Protein AF-A0A2V1A9R5-F1 (afdb_monomer_lite)

Structure (mmCIF, N/CA/C/O backbone):
data_AF-A0A2V1A9R5-F1
#
_entry.id   AF-A0A2V1A9R5-F1
#
loop_
_atom_site.group_PDB
_atom_site.id
_atom_site.type_symbol
_atom_site.label_atom_id
_atom_site.label_alt_id
_atom_site.label_comp_id
_atom_site.label_asym_id
_atom_site.label_entity_id
_atom_site.label_seq_id
_atom_site.pdbx_PDB_ins_code
_atom_site.Cartn_x
_atom_site.Cartn_y
_atom_site.Cartn_z
_atom_site.occupancy
_atom_site.B_iso_or_equiv
_atom_site.auth_seq_id
_atom_site.auth_comp_id
_atom_site.auth_asym_id
_atom_site.auth_atom_id
_atom_site.pdbx_PDB_model_num
ATOM 1 N N . MET A 1 1 ? 83.810 -13.217 -79.913 1.00 35.75 1 MET A N 1
ATOM 2 C CA . MET A 1 1 ? 84.433 -12.268 -78.971 1.00 35.75 1 MET A CA 1
ATOM 3 C C . MET A 1 1 ? 83.315 -11.514 -78.278 1.00 35.75 1 MET A C 1
ATOM 5 O O . MET A 1 1 ? 82.398 -11.106 -78.974 1.00 35.75 1 MET A O 1
ATOM 9 N N . GLU A 1 2 ? 83.426 -11.440 -76.948 1.00 39.41 2 GLU A N 1
ATOM 10 C CA . GLU A 1 2 ? 82.653 -10.649 -75.965 1.00 39.41 2 GLU A CA 1
ATOM 11 C C . GLU A 1 2 ? 81.152 -10.982 -75.829 1.00 39.41 2 GLU A C 1
ATOM 13 O O . GLU A 1 2 ? 80.354 -10.704 -76.713 1.00 39.41 2 GLU A O 1
ATOM 18 N N . PHE A 1 3 ? 80.732 -11.805 -74.856 1.00 38.03 3 PHE A N 1
ATOM 19 C CA . PHE A 1 3 ? 80.581 -11.574 -73.398 1.00 38.03 3 PHE A CA 1
ATOM 20 C C . PHE A 1 3 ? 79.710 -10.365 -73.030 1.00 38.03 3 PHE A C 1
ATOM 22 O O . PHE A 1 3 ? 80.064 -9.222 -73.284 1.00 38.03 3 PHE A O 1
ATOM 29 N N . GLY A 1 4 ? 78.591 -10.646 -72.355 1.00 39.00 4 GLY A N 1
ATOM 30 C CA . GLY A 1 4 ? 77.665 -9.636 -71.849 1.00 39.00 4 GLY A CA 1
ATOM 31 C C . GLY A 1 4 ? 76.482 -10.233 -71.091 1.00 39.00 4 GLY A C 1
ATOM 32 O O . GLY A 1 4 ? 75.332 -9.950 -71.404 1.00 39.00 4 GLY A O 1
ATOM 33 N N . GLU A 1 5 ? 76.774 -11.096 -70.123 1.00 41.94 5 GLU A N 1
ATOM 34 C CA . GLU A 1 5 ? 75.846 -11.616 -69.121 1.00 41.94 5 GLU A CA 1
ATOM 35 C C . GLU A 1 5 ? 75.400 -10.489 -68.171 1.00 41.94 5 GLU A C 1
ATOM 37 O O . GLU A 1 5 ? 76.240 -9.834 -67.556 1.00 41.94 5 GLU A O 1
ATOM 42 N N . LYS A 1 6 ? 74.087 -10.277 -68.011 1.00 48.09 6 LYS A N 1
ATOM 43 C CA . LYS A 1 6 ? 73.521 -9.682 -66.790 1.00 48.09 6 LYS A CA 1
ATOM 44 C C . LYS A 1 6 ? 72.212 -10.368 -66.422 1.00 48.09 6 LYS A C 1
ATOM 46 O O . LYS A 1 6 ? 71.174 -10.160 -67.045 1.00 48.09 6 LYS A O 1
ATOM 51 N N . GLN A 1 7 ? 72.303 -11.171 -65.368 1.00 42.84 7 GLN A N 1
ATOM 52 C CA . GLN A 1 7 ? 71.181 -11.619 -64.559 1.00 42.84 7 GLN A CA 1
ATOM 53 C C . GLN A 1 7 ? 70.512 -10.423 -63.870 1.00 42.84 7 GLN A C 1
ATOM 55 O O . GLN A 1 7 ? 71.178 -9.531 -63.345 1.00 42.84 7 GLN A O 1
ATOM 60 N N . GLY A 1 8 ? 69.184 -10.453 -63.837 1.00 41.88 8 GLY A N 1
ATOM 61 C CA . GLY A 1 8 ? 68.342 -9.567 -63.044 1.00 41.88 8 GLY A CA 1
ATOM 62 C C . GLY A 1 8 ? 67.097 -10.329 -62.612 1.00 41.88 8 GLY A C 1
ATOM 63 O O . GLY A 1 8 ? 66.064 -10.285 -63.270 1.00 41.88 8 GLY A O 1
ATOM 64 N N . THR A 1 9 ? 67.237 -11.079 -61.524 1.00 46.59 9 THR A N 1
ATOM 65 C CA . THR A 1 9 ? 66.159 -11.661 -60.718 1.00 46.59 9 THR A CA 1
ATOM 66 C C . THR A 1 9 ? 65.127 -10.608 -60.316 1.00 46.59 9 THR A C 1
ATOM 68 O O . THR A 1 9 ? 65.524 -9.586 -59.771 1.00 46.59 9 THR A O 1
ATOM 71 N N . ASN A 1 10 ? 63.833 -10.892 -60.502 1.00 47.16 10 ASN A N 1
ATOM 72 C CA . ASN A 1 10 ? 62.718 -10.389 -59.683 1.00 47.16 10 ASN A CA 1
ATOM 73 C C . ASN A 1 10 ? 61.527 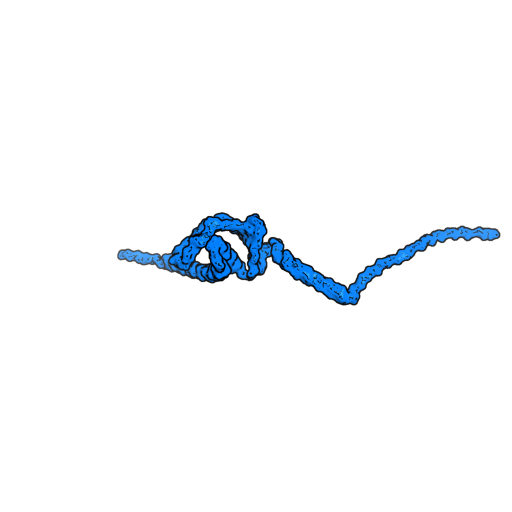-11.348 -59.880 1.00 47.16 10 ASN A C 1
ATOM 75 O O . ASN A 1 10 ? 60.991 -11.484 -60.972 1.00 47.16 10 ASN A O 1
ATOM 79 N N . ALA A 1 11 ? 61.286 -12.232 -58.915 1.00 46.03 11 ALA A N 1
ATOM 80 C CA . ALA A 1 11 ? 60.345 -12.024 -57.811 1.00 46.03 11 ALA A CA 1
ATOM 81 C C . ALA A 1 11 ? 58.913 -12.480 -58.165 1.00 46.03 11 ALA A C 1
ATOM 83 O O . ALA A 1 11 ? 58.056 -11.719 -58.598 1.00 46.03 11 ALA A O 1
ATOM 84 N N . THR A 1 12 ? 58.709 -13.777 -57.939 1.00 43.81 12 THR A N 1
ATOM 85 C CA . THR A 1 12 ? 57.594 -14.361 -57.181 1.00 43.81 12 THR A CA 1
ATOM 86 C C . THR A 1 12 ? 56.165 -13.947 -57.546 1.00 43.81 12 THR A C 1
ATOM 88 O O . THR A 1 12 ? 55.576 -13.003 -57.022 1.00 43.81 12 THR A O 1
ATOM 91 N N . THR A 1 13 ? 55.557 -14.820 -58.340 1.00 47.06 13 THR A N 1
ATOM 92 C CA . THR A 1 13 ? 54.138 -15.176 -58.377 1.00 47.06 13 THR A CA 1
ATOM 93 C C . THR A 1 13 ? 53.496 -15.203 -56.980 1.00 47.06 13 THR A C 1
ATOM 95 O O . THR A 1 13 ? 53.705 -16.150 -56.230 1.00 47.06 13 THR A O 1
ATOM 98 N N . SER A 1 14 ? 52.678 -14.206 -56.624 1.00 43.50 14 SER A N 1
ATOM 99 C CA . SER A 1 14 ? 51.578 -14.365 -55.652 1.00 43.50 14 SER A CA 1
ATOM 100 C C . SER A 1 14 ? 50.666 -13.130 -55.627 1.00 43.50 14 SER A C 1
ATOM 102 O O . SER A 1 14 ? 50.714 -12.305 -54.716 1.00 43.50 14 SER A O 1
ATOM 104 N N . LYS A 1 15 ? 49.789 -12.975 -56.628 1.00 42.56 15 LYS A N 1
ATOM 105 C CA . LYS A 1 15 ? 48.612 -12.110 -56.455 1.00 42.56 15 LYS A CA 1
ATOM 106 C C . LYS A 1 15 ? 47.557 -12.907 -55.694 1.00 42.56 15 LYS A C 1
ATOM 108 O O . LYS A 1 15 ? 46.772 -13.648 -56.277 1.00 42.56 15 LYS A O 1
ATOM 113 N N . LYS A 1 16 ? 47.584 -12.742 -54.370 1.00 42.97 16 LYS A N 1
ATOM 114 C CA . LYS A 1 16 ? 46.490 -13.067 -53.454 1.00 42.97 16 LYS A CA 1
ATOM 115 C C . LYS A 1 16 ? 45.193 -12.484 -54.022 1.00 42.97 16 LYS A C 1
ATOM 117 O O . LYS A 1 16 ? 45.026 -11.267 -54.054 1.00 42.97 16 LYS A O 1
ATOM 122 N N . GLN A 1 17 ? 44.280 -13.344 -54.465 1.00 43.56 17 GLN A N 1
ATOM 123 C CA . GLN A 1 17 ? 42.871 -12.987 -54.577 1.00 43.56 17 GLN A CA 1
ATOM 124 C C . GLN A 1 17 ? 42.381 -12.711 -53.154 1.00 43.56 17 GLN A C 1
ATOM 126 O O . GLN A 1 17 ? 42.095 -13.623 -52.382 1.00 43.56 17 GLN A O 1
ATOM 131 N N . ALA A 1 18 ? 42.378 -11.432 -52.783 1.00 44.62 18 ALA A N 1
ATOM 132 C CA . ALA A 1 18 ? 41.702 -10.962 -51.593 1.00 44.62 18 ALA A CA 1
ATOM 133 C C . ALA A 1 18 ? 40.212 -11.262 -51.777 1.00 44.62 18 ALA A C 1
ATOM 135 O O . ALA A 1 18 ? 39.539 -10.675 -52.625 1.00 44.62 18 ALA A O 1
ATOM 136 N N . LEU A 1 19 ? 39.730 -12.230 -51.004 1.00 45.19 19 LEU A N 1
ATOM 137 C CA . LEU A 1 19 ? 38.335 -12.611 -50.883 1.00 45.19 19 LEU A CA 1
ATOM 138 C C . LEU A 1 19 ? 37.579 -11.462 -50.193 1.00 45.19 19 LEU A C 1
ATOM 140 O O . LEU A 1 19 ? 37.263 -11.519 -49.009 1.00 45.19 19 LEU A O 1
ATOM 144 N N . GLY A 1 20 ? 37.328 -10.381 -50.928 1.00 45.56 20 GLY A N 1
ATOM 145 C CA . GLY A 1 20 ? 36.386 -9.347 -50.531 1.00 45.56 20 GLY A CA 1
ATOM 146 C C . GLY A 1 20 ? 34.977 -9.910 -50.649 1.00 45.56 20 GLY A C 1
ATOM 147 O O . GLY A 1 20 ? 34.312 -9.702 -51.658 1.00 45.56 20 GLY A O 1
ATOM 148 N N . LYS A 1 21 ? 34.521 -10.658 -49.638 1.00 46.72 21 LYS A N 1
ATOM 149 C CA . LYS A 1 21 ? 33.091 -10.924 -49.463 1.00 46.72 21 LYS A CA 1
ATOM 150 C C . LYS A 1 21 ? 32.442 -9.598 -49.082 1.00 46.72 21 LYS A C 1
ATOM 152 O O . LYS A 1 21 ? 32.377 -9.246 -47.909 1.00 46.72 21 LYS A O 1
ATOM 157 N N . SER A 1 22 ? 32.002 -8.840 -50.081 1.00 49.44 22 SER A N 1
ATOM 158 C CA . SER A 1 22 ? 31.009 -7.802 -49.860 1.00 49.44 22 SER A CA 1
ATOM 159 C C . SER A 1 22 ? 29.764 -8.499 -49.314 1.00 49.44 22 SER A C 1
ATOM 161 O O . SER A 1 22 ? 29.142 -9.322 -49.985 1.00 49.44 22 SER A O 1
ATOM 163 N N . CYS A 1 23 ? 29.417 -8.229 -48.056 1.00 51.59 23 CYS A N 1
ATOM 164 C CA . CYS A 1 23 ? 28.088 -8.556 -47.562 1.00 51.59 23 CYS A CA 1
ATOM 165 C C . CYS A 1 23 ? 27.113 -7.733 -48.408 1.00 51.59 23 CYS A C 1
ATOM 167 O O . CYS A 1 23 ? 26.983 -6.528 -48.216 1.00 51.59 23 CYS A O 1
ATOM 169 N N . SER A 1 24 ? 26.508 -8.355 -49.417 1.00 53.34 24 SER A N 1
ATOM 170 C CA . SER A 1 24 ? 25.479 -7.716 -50.226 1.00 53.34 24 SER A CA 1
ATOM 171 C C . SER A 1 24 ? 24.207 -7.638 -49.390 1.00 53.34 24 SER A C 1
ATOM 173 O O . SER A 1 24 ? 23.435 -8.590 -49.320 1.00 53.34 24 SER A O 1
ATOM 175 N N . TRP A 1 25 ? 23.987 -6.495 -48.744 1.00 53.06 25 TRP A N 1
ATOM 176 C CA . TRP A 1 25 ? 22.757 -6.160 -48.015 1.00 53.06 25 TRP A CA 1
ATOM 177 C C . TRP A 1 25 ? 21.580 -5.827 -48.958 1.00 53.06 25 TRP A C 1
ATOM 179 O O . TRP A 1 25 ? 20.610 -5.198 -48.548 1.00 53.06 25 TRP A O 1
ATOM 189 N N . SER A 1 26 ? 21.656 -6.217 -50.236 1.00 57.44 26 SER A N 1
ATOM 190 C CA . SER A 1 26 ? 20.686 -5.836 -51.271 1.00 57.44 26 SER A CA 1
ATOM 191 C C . SER A 1 26 ? 19.369 -6.610 -51.211 1.00 57.44 26 SER A C 1
ATOM 193 O O . SER A 1 26 ? 18.426 -6.251 -51.912 1.00 57.44 26 SER A O 1
ATOM 195 N N . ASP A 1 27 ? 19.283 -7.682 -50.419 1.00 65.56 27 ASP A N 1
ATOM 196 C CA . ASP A 1 27 ? 18.037 -8.427 -50.272 1.00 65.56 27 ASP A CA 1
ATOM 197 C C . ASP A 1 27 ? 17.233 -7.808 -49.124 1.00 65.56 27 ASP A C 1
ATOM 199 O O . ASP A 1 27 ? 17.486 -8.059 -47.943 1.00 65.56 27 ASP A O 1
ATOM 203 N N . GLY A 1 28 ? 16.253 -6.966 -49.468 1.00 66.25 28 GLY A N 1
ATOM 204 C CA . GLY A 1 28 ? 15.383 -6.280 -48.503 1.00 66.25 28 GLY A CA 1
ATOM 205 C C . GLY A 1 28 ? 14.654 -7.228 -47.540 1.00 66.25 28 GLY A C 1
ATOM 206 O O . GLY A 1 28 ? 14.134 -6.787 -46.518 1.00 66.25 28 GLY A O 1
ATOM 207 N N . ARG A 1 29 ? 14.652 -8.537 -47.824 1.00 74.62 29 ARG A N 1
ATOM 208 C CA . ARG A 1 29 ? 14.215 -9.589 -46.902 1.00 74.62 29 ARG A CA 1
ATOM 209 C C . ARG A 1 29 ? 15.113 -9.701 -45.669 1.00 74.62 29 ARG A C 1
ATOM 211 O O . ARG A 1 29 ? 14.583 -9.756 -44.569 1.00 74.62 29 ARG A O 1
ATOM 218 N N . ILE A 1 30 ? 16.437 -9.639 -45.825 1.00 76.94 30 ILE A N 1
ATOM 219 C CA . ILE A 1 30 ? 17.402 -9.728 -44.713 1.00 76.94 30 ILE A CA 1
ATOM 220 C C . ILE A 1 30 ? 17.243 -8.527 -43.777 1.00 76.94 30 ILE A C 1
ATOM 222 O O . ILE A 1 30 ? 17.191 -8.684 -42.559 1.00 76.94 30 ILE A O 1
ATOM 226 N N . VAL A 1 31 ? 17.087 -7.333 -44.353 1.00 78.19 31 VAL A N 1
ATOM 227 C CA . VAL A 1 31 ? 16.869 -6.096 -43.594 1.00 78.19 31 VAL A CA 1
ATOM 228 C C . VAL A 1 31 ? 15.562 -6.174 -42.800 1.00 78.19 31 VAL A C 1
ATOM 230 O O . VAL A 1 31 ? 15.561 -5.936 -41.596 1.00 78.19 31 VAL A O 1
ATOM 233 N N . LYS A 1 32 ? 14.456 -6.589 -43.431 1.00 81.50 32 LYS A N 1
ATOM 234 C CA . LYS A 1 32 ? 13.160 -6.758 -42.749 1.00 81.50 32 LYS A CA 1
ATOM 235 C C . LYS A 1 32 ? 13.210 -7.816 -41.645 1.00 81.50 32 LYS A C 1
ATOM 237 O O . LYS A 1 32 ? 12.657 -7.585 -40.574 1.00 81.50 32 LYS A O 1
ATOM 242 N N . SER A 1 33 ? 13.887 -8.941 -41.878 1.00 82.19 33 SER A N 1
ATOM 243 C CA . SER A 1 33 ? 14.067 -9.988 -40.868 1.00 82.19 33 SER A CA 1
ATOM 244 C C . SER A 1 33 ? 14.860 -9.492 -39.661 1.00 82.19 33 SER A C 1
ATOM 246 O O . SER A 1 33 ? 14.495 -9.817 -38.538 1.00 82.19 33 SER A O 1
ATOM 248 N N . LEU A 1 34 ? 15.887 -8.662 -39.864 1.00 83.88 34 LEU A N 1
ATOM 249 C CA . LEU A 1 34 ? 16.628 -8.029 -38.771 1.00 83.88 34 LEU A CA 1
ATOM 250 C C . LEU A 1 34 ? 15.760 -7.058 -37.967 1.00 83.88 34 LEU A C 1
ATOM 252 O O . LEU A 1 34 ? 15.769 -7.123 -36.743 1.00 83.88 34 LEU A O 1
ATOM 256 N N . PHE A 1 35 ? 14.968 -6.207 -38.626 1.00 82.94 35 PHE A N 1
ATOM 257 C CA . PHE A 1 35 ? 14.043 -5.309 -37.924 1.00 82.94 35 PHE A CA 1
ATOM 258 C C . PHE A 1 35 ? 12.986 -6.074 -37.124 1.00 82.94 35 PHE A C 1
ATOM 260 O O . PHE A 1 35 ? 12.711 -5.712 -35.982 1.00 82.94 35 PHE A O 1
ATOM 267 N N . LEU A 1 36 ? 12.434 -7.152 -37.688 1.00 86.62 36 LEU A N 1
ATOM 268 C CA . LEU A 1 36 ? 11.493 -8.017 -36.981 1.00 86.62 36 LEU A CA 1
ATOM 269 C C . LEU A 1 36 ? 12.161 -8.690 -35.775 1.00 86.62 36 LEU A C 1
ATOM 271 O O . LEU A 1 36 ? 11.575 -8.720 -34.700 1.00 86.62 36 LEU A O 1
ATOM 275 N N . LEU A 1 37 ? 13.388 -9.195 -35.932 1.00 86.38 37 LEU A N 1
ATOM 276 C CA . LEU A 1 37 ? 14.129 -9.841 -34.850 1.00 86.38 37 LEU A CA 1
ATOM 277 C C . LEU A 1 37 ? 14.439 -8.853 -33.723 1.00 86.38 37 LEU A C 1
ATOM 279 O O . LEU A 1 37 ? 14.226 -9.180 -32.565 1.00 86.38 37 LEU A O 1
ATOM 283 N N . ILE A 1 38 ? 14.880 -7.635 -34.050 1.00 85.50 38 ILE A N 1
ATOM 284 C CA . ILE A 1 38 ? 15.127 -6.577 -33.061 1.00 85.50 38 ILE A CA 1
ATOM 285 C C . ILE A 1 38 ? 13.825 -6.217 -32.344 1.00 85.50 38 ILE A C 1
ATOM 287 O O . ILE A 1 38 ? 13.809 -6.167 -31.120 1.00 85.50 38 ILE A O 1
ATOM 291 N N . TYR A 1 39 ? 12.724 -6.035 -33.076 1.00 84.81 39 TYR A N 1
ATOM 292 C CA . TYR A 1 39 ? 11.416 -5.743 -32.489 1.00 84.81 39 TYR A CA 1
ATOM 293 C C . TYR A 1 39 ? 10.928 -6.867 -31.562 1.00 84.81 39 TYR A C 1
ATOM 295 O O . TYR A 1 39 ? 10.456 -6.605 -30.455 1.00 84.81 39 TYR A O 1
ATOM 303 N N . LEU A 1 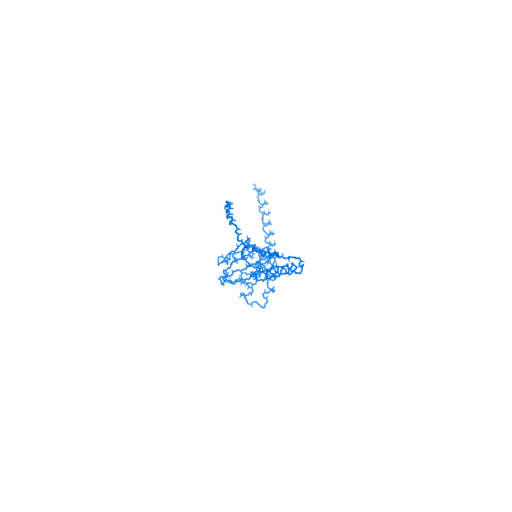40 ? 11.089 -8.127 -31.973 1.00 86.56 40 LEU A N 1
ATOM 304 C CA . LEU A 1 40 ? 10.758 -9.292 -31.153 1.00 86.56 40 LEU A CA 1
ATOM 305 C C . LEU A 1 40 ? 11.671 -9.399 -29.930 1.00 86.56 40 LEU A C 1
ATOM 307 O O . LEU A 1 40 ? 11.182 -9.621 -28.832 1.00 86.56 40 LEU A O 1
ATOM 311 N N . CYS A 1 41 ? 12.976 -9.177 -30.075 1.00 81.44 41 CYS A N 1
ATOM 312 C CA . CYS A 1 41 ? 13.900 -9.148 -28.946 1.00 81.44 41 CYS A CA 1
ATOM 313 C C . CYS A 1 41 ? 13.548 -8.022 -27.971 1.00 81.44 41 CYS A C 1
ATOM 315 O O . CYS A 1 41 ? 13.486 -8.277 -26.779 1.00 81.44 41 CYS A O 1
ATOM 317 N N . SER A 1 42 ? 13.243 -6.811 -28.442 1.00 72.31 42 SER A N 1
ATOM 318 C CA . SER A 1 42 ? 12.836 -5.703 -27.573 1.00 72.31 42 SER A CA 1
ATOM 319 C C . SER A 1 42 ? 11.509 -5.980 -26.864 1.00 72.31 42 SER A C 1
ATOM 321 O O . SER A 1 42 ? 11.392 -5.724 -25.669 1.00 72.31 42 SER A O 1
ATOM 323 N N . THR A 1 43 ? 10.508 -6.524 -27.558 1.00 73.06 43 THR A N 1
ATOM 324 C CA . THR A 1 43 ? 9.220 -6.877 -26.935 1.00 73.06 43 THR A CA 1
ATOM 325 C C . THR A 1 43 ? 9.371 -8.019 -25.932 1.00 73.06 43 THR A C 1
ATOM 327 O O . THR A 1 43 ? 8.843 -7.917 -24.830 1.00 73.06 43 THR A O 1
ATOM 330 N N . LEU A 1 44 ? 10.162 -9.048 -26.247 1.00 75.75 44 LEU A N 1
ATOM 331 C CA . LEU A 1 44 ? 10.473 -10.144 -25.327 1.00 75.75 44 LEU A CA 1
ATOM 332 C C . LEU A 1 44 ? 11.325 -9.684 -24.141 1.00 75.75 44 LEU A C 1
ATOM 334 O O . LEU A 1 44 ? 11.076 -10.127 -23.030 1.00 75.75 44 LEU A O 1
ATOM 338 N N . SER A 1 45 ? 12.277 -8.768 -24.324 1.00 64.62 45 SER A N 1
ATOM 339 C CA . SER A 1 45 ? 13.041 -8.186 -23.214 1.00 64.62 45 SER A CA 1
ATOM 340 C C . SER A 1 45 ? 12.143 -7.406 -22.256 1.00 64.62 45 SER A C 1
ATOM 342 O O . SER A 1 45 ? 12.293 -7.559 -21.051 1.00 64.62 45 SER A O 1
ATOM 344 N N . ASN A 1 46 ? 11.166 -6.648 -22.768 1.00 59.31 46 ASN A N 1
ATOM 345 C CA . ASN A 1 46 ? 10.152 -5.997 -21.929 1.00 59.31 46 ASN A CA 1
ATOM 346 C C . ASN A 1 46 ? 9.216 -7.010 -21.241 1.00 59.31 46 ASN A C 1
ATOM 348 O O . ASN A 1 46 ? 8.695 -6.726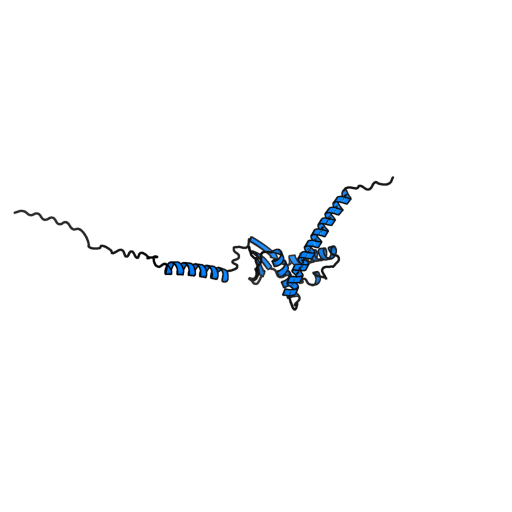 -20.168 1.00 59.31 46 ASN A O 1
ATOM 352 N N . LEU A 1 47 ? 9.007 -8.188 -21.841 1.00 59.62 47 LEU A N 1
ATOM 353 C CA . LEU A 1 47 ? 8.176 -9.254 -21.276 1.00 59.62 47 LEU A CA 1
ATOM 354 C C . LEU A 1 47 ? 8.902 -10.068 -20.192 1.00 59.62 47 LEU A C 1
ATOM 356 O O . LEU A 1 47 ? 8.281 -10.501 -19.228 1.00 59.62 47 LEU A O 1
ATOM 360 N N . VAL A 1 48 ? 10.205 -10.300 -20.370 1.00 56.84 48 VAL A N 1
ATOM 361 C CA . VAL A 1 48 ? 11.044 -11.124 -19.483 1.00 56.84 48 VAL A CA 1
ATOM 362 C C . VAL A 1 48 ? 11.638 -10.294 -18.343 1.00 56.84 48 VAL A C 1
ATOM 364 O O . VAL A 1 48 ? 11.813 -10.807 -17.243 1.00 56.84 48 VAL A O 1
ATOM 367 N N . PHE A 1 49 ? 11.911 -9.010 -18.577 1.00 54.69 49 PHE A N 1
ATOM 368 C CA . PHE A 1 49 ? 12.479 -8.096 -17.587 1.00 54.69 49 PHE A CA 1
ATOM 369 C C . PHE A 1 49 ? 11.636 -6.819 -17.460 1.00 54.69 49 PHE A C 1
ATOM 371 O O . PHE A 1 49 ? 12.151 -5.729 -17.711 1.00 54.69 49 PHE A O 1
ATOM 378 N N . PRO A 1 50 ? 10.349 -6.899 -17.073 1.00 52.97 50 PRO A N 1
ATOM 379 C CA . PRO A 1 50 ? 9.536 -5.693 -16.925 1.00 52.97 50 PRO A CA 1
ATOM 380 C C . PRO A 1 50 ? 10.105 -4.742 -15.856 1.00 52.97 50 PRO A C 1
ATOM 382 O O . PRO A 1 50 ? 9.872 -3.535 -15.920 1.00 52.97 50 PRO A O 1
ATOM 385 N N . HIS A 1 51 ? 10.880 -5.259 -14.894 1.00 51.84 51 HIS A N 1
ATOM 386 C CA . HIS A 1 51 ? 11.268 -4.550 -13.675 1.00 51.84 51 HIS A CA 1
ATOM 387 C C . HIS A 1 51 ? 12.722 -4.835 -13.284 1.00 51.84 51 HIS A C 1
ATOM 389 O O . HIS A 1 51 ? 13.006 -5.453 -12.264 1.00 51.84 51 HIS A O 1
ATOM 395 N N . THR A 1 52 ? 13.691 -4.392 -14.085 1.00 48.56 52 THR A N 1
ATOM 396 C CA . THR A 1 52 ? 15.028 -4.193 -13.514 1.00 48.56 52 THR A CA 1
ATOM 397 C C . THR A 1 52 ? 14.950 -3.011 -12.544 1.00 48.56 52 THR A C 1
ATOM 399 O O . THR A 1 52 ? 14.596 -1.914 -12.976 1.00 48.56 52 THR A O 1
ATOM 402 N N . HIS A 1 53 ? 15.324 -3.205 -11.272 1.00 49.41 53 HIS A N 1
ATOM 403 C CA . HIS A 1 53 ? 15.418 -2.179 -10.206 1.00 49.41 53 HIS A CA 1
ATOM 404 C C . HIS A 1 53 ? 16.233 -0.918 -10.571 1.00 49.41 53 HIS A C 1
ATOM 406 O O . HIS A 1 53 ? 16.300 0.029 -9.803 1.00 49.41 53 HIS A O 1
ATOM 412 N N . LEU A 1 54 ? 16.842 -0.875 -11.754 1.00 49.12 54 LEU A N 1
ATOM 413 C CA . LEU A 1 54 ? 17.676 0.216 -12.252 1.00 49.12 54 LEU A CA 1
ATOM 414 C C . LEU A 1 54 ? 16.904 1.502 -12.611 1.00 49.12 54 LEU A C 1
ATOM 416 O O . LEU A 1 54 ? 17.547 2.511 -12.879 1.00 49.12 54 LEU A O 1
ATOM 420 N N . ASN A 1 55 ? 15.565 1.482 -12.612 1.00 53.94 55 ASN A N 1
ATOM 421 C CA . ASN A 1 55 ? 14.721 2.626 -12.991 1.00 53.94 55 ASN A CA 1
ATOM 422 C C . ASN A 1 55 ? 13.744 3.085 -11.888 1.00 53.94 55 ASN A C 1
ATOM 424 O O . ASN A 1 55 ? 12.796 3.813 -12.199 1.00 53.94 55 ASN A O 1
ATOM 428 N N . SER A 1 56 ? 13.915 2.664 -10.628 1.00 56.72 56 SER A N 1
ATOM 429 C CA . SER A 1 56 ? 13.140 3.270 -9.539 1.00 56.72 56 SER A CA 1
ATOM 430 C C . SER A 1 56 ? 13.636 4.699 -9.309 1.00 56.72 56 SER A C 1
ATOM 432 O O . SER A 1 56 ? 14.836 4.969 -9.324 1.00 56.72 56 SER A O 1
ATOM 434 N N . TYR A 1 57 ? 12.713 5.648 -9.163 1.00 65.56 57 TYR A N 1
ATOM 435 C CA . TYR A 1 57 ? 13.069 7.049 -8.891 1.00 65.56 57 TYR A CA 1
ATOM 436 C C . TYR A 1 57 ? 12.799 7.445 -7.437 1.00 65.56 57 TYR A C 1
ATOM 438 O O . TYR A 1 57 ? 13.335 8.446 -6.963 1.00 65.56 57 TYR A O 1
ATOM 446 N N . VAL A 1 58 ? 11.994 6.655 -6.722 1.00 73.69 58 VAL A N 1
ATOM 447 C CA . VAL A 1 58 ? 11.758 6.765 -5.281 1.00 73.69 58 VAL A CA 1
ATOM 448 C C . VAL A 1 58 ? 11.711 5.359 -4.700 1.00 73.69 58 VAL A C 1
ATOM 450 O O . VAL A 1 58 ? 10.971 4.510 -5.198 1.00 73.69 58 VAL A O 1
ATOM 453 N N . THR A 1 59 ? 12.474 5.159 -3.630 1.00 76.12 59 THR A N 1
ATOM 454 C CA . THR A 1 59 ? 12.450 3.953 -2.806 1.00 76.12 59 THR A CA 1
ATOM 455 C C . THR A 1 59 ? 12.053 4.359 -1.391 1.00 76.12 59 THR A C 1
ATOM 457 O O . THR A 1 59 ? 12.603 5.318 -0.845 1.00 76.12 59 THR A O 1
ATOM 460 N N . GLY A 1 60 ? 11.067 3.672 -0.818 1.00 76.75 60 GLY A N 1
ATOM 461 C CA . GLY A 1 60 ? 10.596 3.890 0.548 1.00 76.75 60 GLY A CA 1
ATOM 462 C C . GLY A 1 60 ? 10.594 2.588 1.336 1.00 76.75 60 GLY A C 1
ATOM 463 O O . GLY A 1 60 ? 10.089 1.580 0.855 1.00 76.75 60 GLY A O 1
ATOM 464 N N . GLU A 1 61 ? 11.150 2.608 2.540 1.00 79.25 61 GLU A N 1
ATOM 465 C CA . GLU A 1 61 ? 11.206 1.448 3.431 1.00 79.25 61 GLU A CA 1
ATOM 466 C C . GLU A 1 61 ? 10.033 1.480 4.416 1.00 79.25 61 GLU A C 1
ATOM 468 O O . GLU A 1 61 ? 9.692 2.530 4.970 1.00 79.25 61 GLU A O 1
ATOM 473 N N . VAL A 1 62 ? 9.400 0.327 4.607 1.00 73.31 62 VAL A N 1
ATOM 474 C CA . VAL A 1 62 ? 8.382 0.086 5.624 1.00 73.31 62 VAL A CA 1
ATOM 475 C C . VAL A 1 62 ? 8.931 -0.948 6.589 1.00 73.31 62 VAL A C 1
ATOM 477 O O . VAL A 1 62 ? 9.229 -2.066 6.187 1.00 73.31 62 VAL A O 1
ATOM 480 N N . ASP A 1 63 ? 9.033 -0.568 7.858 1.00 73.94 63 ASP A N 1
ATOM 481 C CA . ASP A 1 63 ? 9.587 -1.372 8.943 1.00 73.94 63 ASP A CA 1
ATOM 482 C C . ASP A 1 63 ? 8.592 -1.521 10.110 1.00 73.94 63 ASP A C 1
ATOM 484 O O . ASP A 1 63 ? 7.495 -0.951 10.118 1.00 73.94 63 ASP A O 1
ATOM 488 N N . GLU A 1 64 ? 8.987 -2.271 11.141 1.00 68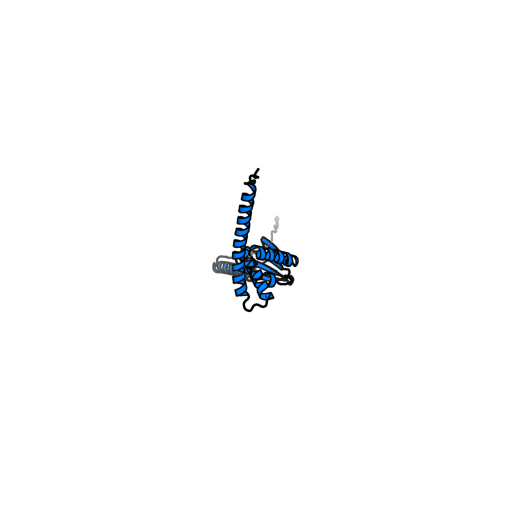.50 64 GLU A N 1
ATOM 489 C CA . GLU A 1 64 ? 8.178 -2.471 12.352 1.00 68.50 64 GLU A CA 1
ATOM 490 C C . GLU A 1 64 ? 7.888 -1.160 13.110 1.00 68.50 64 GLU A C 1
ATOM 492 O O . GLU A 1 64 ? 6.919 -1.076 13.868 1.00 68.50 64 GLU A O 1
ATOM 497 N N . PHE A 1 65 ? 8.660 -0.092 12.878 1.00 69.31 65 PHE A N 1
ATOM 498 C CA . PHE A 1 65 ? 8.405 1.224 13.469 1.00 69.31 65 PHE A CA 1
ATOM 499 C C . PHE A 1 65 ? 7.258 1.975 12.777 1.00 69.31 65 PHE A C 1
ATOM 501 O O . PHE A 1 65 ? 6.809 3.013 13.289 1.00 69.31 65 PHE A O 1
ATOM 508 N N . LEU A 1 66 ? 6.752 1.470 11.646 1.00 70.88 66 LEU A N 1
ATOM 509 C CA . LEU A 1 66 ? 5.575 2.011 10.979 1.00 70.88 66 LEU A CA 1
ATOM 510 C C . LEU A 1 66 ? 4.291 1.700 11.752 1.00 70.88 66 LEU A C 1
ATOM 512 O O . LEU A 1 66 ? 3.455 2.591 11.870 1.00 70.88 66 LEU A O 1
ATOM 516 N N . VAL A 1 67 ? 4.141 0.501 12.327 1.00 71.25 67 VAL A N 1
ATOM 517 C CA . VAL A 1 67 ? 2.896 0.079 13.005 1.00 71.25 67 VAL A CA 1
ATOM 518 C C . VAL A 1 67 ? 2.494 1.045 14.122 1.00 71.25 67 VAL A C 1
ATOM 520 O O . VAL A 1 67 ? 1.381 1.571 14.070 1.00 71.25 67 VAL A O 1
ATOM 523 N N . PRO A 1 68 ? 3.372 1.411 15.079 1.00 73.00 68 PRO A N 1
ATOM 524 C CA . PRO A 1 68 ? 2.999 2.344 16.141 1.00 73.00 68 PRO A CA 1
ATOM 525 C C . PRO A 1 68 ? 2.661 3.742 15.611 1.00 73.00 68 PRO A C 1
ATOM 527 O O . PRO A 1 68 ? 1.794 4.427 16.158 1.00 73.00 68 PRO A O 1
ATOM 530 N N . LYS A 1 69 ? 3.333 4.186 14.538 1.00 75.50 69 LYS A N 1
ATOM 531 C CA . LYS A 1 69 ? 3.023 5.463 13.876 1.00 75.50 69 LYS A CA 1
ATOM 532 C C . LYS A 1 69 ? 1.671 5.400 13.173 1.00 75.50 69 LYS A C 1
ATOM 534 O O . LYS A 1 69 ? 0.921 6.367 13.248 1.00 75.50 69 LYS A O 1
ATOM 539 N N . LEU A 1 70 ? 1.357 4.280 12.530 1.00 74.69 70 LEU A N 1
ATOM 540 C CA . LEU A 1 70 ? 0.103 4.050 11.829 1.00 74.69 70 LEU A CA 1
ATOM 541 C C . LEU A 1 70 ? -1.064 3.998 12.819 1.00 74.69 70 LEU A C 1
ATOM 543 O O . LEU A 1 70 ? -2.019 4.742 12.632 1.00 74.69 70 LEU A O 1
ATOM 547 N N . HIS A 1 71 ? -0.934 3.250 13.921 1.00 76.06 71 HIS A N 1
ATOM 548 C CA . HIS A 1 71 ? -1.895 3.260 15.031 1.00 76.06 71 HIS A CA 1
ATOM 549 C C . HIS A 1 71 ? -2.105 4.670 15.577 1.00 76.06 71 HIS A C 1
ATOM 551 O O . HIS A 1 71 ? -3.232 5.137 15.695 1.00 76.06 71 HIS A O 1
ATOM 557 N N . LYS A 1 72 ? -1.022 5.405 15.858 1.00 76.81 72 LYS A N 1
ATOM 558 C CA . LYS A 1 72 ? -1.127 6.778 16.365 1.00 76.81 72 LYS A CA 1
ATOM 559 C C . LYS A 1 72 ? -1.849 7.704 15.383 1.00 76.81 72 LYS A C 1
ATOM 561 O O . LYS A 1 72 ? -2.660 8.525 15.809 1.00 76.81 72 LYS A O 1
ATOM 566 N N . THR A 1 73 ? -1.547 7.591 14.092 1.00 73.94 73 THR A N 1
ATOM 567 C CA . THR A 1 73 ? -2.194 8.383 13.042 1.00 73.94 73 THR A CA 1
ATOM 568 C C . THR A 1 73 ? -3.661 8.006 12.892 1.00 73.94 73 THR A C 1
ATOM 570 O O . THR A 1 73 ? -4.499 8.900 12.862 1.00 73.94 73 THR A O 1
ATOM 573 N N . ILE A 1 74 ? -3.986 6.714 12.854 1.00 77.44 74 ILE A N 1
ATOM 574 C CA . ILE A 1 74 ? -5.365 6.235 12.751 1.00 77.44 74 ILE A CA 1
ATOM 575 C C . ILE A 1 74 ? -6.158 6.695 13.965 1.00 77.44 74 ILE A C 1
ATOM 577 O O . ILE A 1 74 ? -7.168 7.350 13.772 1.00 77.44 74 ILE A O 1
ATOM 581 N N . ASN A 1 75 ? -5.651 6.533 15.185 1.00 76.25 75 ASN A N 1
ATOM 582 C CA . ASN A 1 75 ? -6.342 6.989 16.396 1.00 76.25 75 ASN A CA 1
ATOM 583 C C . ASN A 1 75 ? -6.562 8.504 16.407 1.00 76.25 75 ASN A C 1
ATOM 585 O O . ASN A 1 75 ? -7.610 8.983 16.840 1.00 76.25 75 ASN A O 1
ATOM 589 N N . ALA A 1 76 ? -5.600 9.278 15.898 1.00 72.06 76 ALA A N 1
ATOM 590 C CA . ALA A 1 76 ? -5.783 10.713 15.716 1.00 72.06 76 ALA A CA 1
ATOM 591 C C . ALA A 1 76 ? -6.877 11.021 14.680 1.00 72.06 76 ALA A C 1
ATOM 593 O O . ALA A 1 76 ? -7.691 11.913 14.911 1.00 72.06 76 ALA A O 1
ATOM 594 N N . ILE A 1 77 ? -6.930 10.281 13.570 1.00 73.56 77 ILE A N 1
ATOM 595 C CA . ILE A 1 77 ? -7.982 10.403 12.553 1.00 73.56 77 ILE A CA 1
ATOM 596 C C . ILE A 1 77 ? -9.342 10.004 13.137 1.00 73.56 77 ILE A C 1
ATOM 598 O O . ILE A 1 77 ? -10.296 10.762 12.991 1.00 73.56 77 ILE A O 1
ATOM 602 N N . GLU A 1 78 ? -9.441 8.880 13.847 1.00 75.62 78 GLU A N 1
ATOM 603 C CA . GLU A 1 78 ? -10.685 8.424 14.473 1.00 75.62 78 GLU A CA 1
ATOM 604 C C . GLU A 1 78 ? -11.195 9.465 15.477 1.00 75.62 78 GLU A C 1
ATOM 606 O O . GLU A 1 78 ? -12.381 9.789 15.486 1.00 75.62 78 GLU A O 1
ATOM 611 N N . ALA A 1 79 ? -10.302 10.059 16.274 1.00 75.12 79 ALA A N 1
ATOM 612 C CA . ALA A 1 79 ? -10.653 11.123 17.211 1.00 75.12 79 ALA A CA 1
ATOM 613 C C . ALA A 1 79 ? -11.113 12.409 16.502 1.00 75.12 79 ALA A C 1
ATOM 615 O O . ALA A 1 79 ? -12.061 13.057 16.949 1.00 75.12 79 ALA A O 1
ATOM 616 N N . LEU A 1 80 ? -10.462 12.788 15.397 1.00 71.12 80 LEU A N 1
ATOM 617 C CA . LEU A 1 80 ? -10.831 13.964 14.602 1.00 71.12 80 LEU A CA 1
ATOM 618 C C . LEU A 1 80 ? -12.168 13.781 13.878 1.00 71.12 80 LEU A C 1
ATOM 620 O O . LEU A 1 80 ? -12.942 14.733 13.785 1.00 71.12 80 LEU A O 1
ATOM 624 N N . LEU A 1 81 ? -12.441 12.569 13.399 1.00 69.25 81 LEU A N 1
ATOM 625 C CA . LEU A 1 81 ? -13.628 12.221 12.621 1.00 69.25 81 LEU A CA 1
ATOM 626 C C . LEU A 1 81 ? -14.724 11.547 13.462 1.00 69.25 81 LEU A C 1
ATOM 628 O O . LEU A 1 81 ? -15.685 11.024 12.904 1.00 69.25 81 LEU A O 1
ATOM 632 N N . GLN A 1 82 ? -14.607 11.571 14.795 1.00 71.12 82 GLN A N 1
ATOM 633 C CA . GLN A 1 82 ? -15.594 11.038 15.747 1.00 71.12 82 GLN A CA 1
ATOM 634 C C . GLN A 1 82 ? -15.954 9.553 15.521 1.00 71.12 82 GLN A C 1
ATOM 636 O O . GLN A 1 82 ? -17.110 9.159 15.653 1.00 71.12 82 GLN A O 1
ATOM 641 N N . GLY A 1 83 ? -14.972 8.718 15.171 1.00 62.00 83 GLY A N 1
ATOM 642 C CA . GLY A 1 83 ? -15.146 7.266 15.036 1.00 62.00 83 GLY A CA 1
ATOM 643 C C . GLY A 1 83 ? -15.822 6.801 13.740 1.00 62.00 83 GLY A C 1
ATOM 644 O O . GLY A 1 83 ? -16.182 5.631 13.625 1.00 62.00 83 GLY A O 1
ATOM 645 N N . LYS A 1 84 ? -15.976 7.676 12.736 1.00 63.38 84 LYS A N 1
ATOM 646 C CA . LYS A 1 84 ? -16.527 7.314 11.411 1.00 63.38 84 LYS A CA 1
ATOM 647 C C . LYS A 1 84 ? -15.729 6.239 10.658 1.00 63.38 84 LYS A C 1
ATOM 649 O O . LYS A 1 84 ? -16.250 5.622 9.738 1.00 63.38 84 LYS A O 1
ATOM 654 N N . THR A 1 85 ? -14.485 5.997 11.051 1.00 64.50 85 THR A N 1
ATOM 655 C CA . THR A 1 85 ? -13.552 5.034 10.445 1.00 64.50 85 THR A CA 1
ATOM 656 C C . THR A 1 85 ? -13.863 3.570 10.768 1.00 64.50 85 THR A C 1
ATOM 658 O O . THR A 1 85 ? -13.093 2.702 10.378 1.00 64.50 85 THR A O 1
ATOM 661 N N . THR A 1 86 ? -14.981 3.282 11.454 1.00 66.19 86 THR A N 1
ATOM 662 C CA . THR A 1 86 ? -15.471 1.914 11.735 1.00 66.19 86 THR A CA 1
ATOM 663 C C . THR A 1 86 ? -14.449 0.990 12.419 1.00 66.19 86 THR A C 1
ATOM 665 O O . THR A 1 86 ? -14.490 -0.225 12.249 1.00 66.19 86 THR A O 1
ATOM 668 N N . GLY A 1 87 ? -13.567 1.549 13.256 1.00 70.88 87 GLY A N 1
ATOM 669 C CA . GLY A 1 87 ? -12.593 0.771 14.025 1.00 70.88 87 GLY A CA 1
ATOM 670 C C . GLY A 1 87 ? -11.459 0.223 13.163 1.00 70.88 87 GLY A C 1
ATOM 671 O O . GLY A 1 87 ? -11.043 -0.921 13.345 1.00 70.88 87 GLY A O 1
ATOM 672 N N . LEU A 1 88 ? -10.955 1.037 12.231 1.00 71.56 88 LEU A N 1
ATOM 673 C CA . LEU A 1 88 ? -9.852 0.680 11.337 1.00 71.56 88 LEU A CA 1
ATOM 674 C C . LEU A 1 88 ? -8.613 0.233 12.124 1.00 71.56 88 LEU A C 1
ATOM 676 O O . LEU A 1 88 ? -7.890 -0.652 11.677 1.00 71.56 88 LEU A O 1
ATOM 680 N N . GLU A 1 89 ? -8.408 0.805 13.315 1.00 77.69 89 GLU A N 1
ATOM 681 C CA . GLU A 1 89 ? -7.348 0.413 14.247 1.00 77.69 89 GLU A CA 1
ATOM 682 C C . GLU A 1 89 ? -7.357 -1.096 14.541 1.00 77.69 89 GLU A C 1
ATOM 684 O O . GLU A 1 89 ? -6.305 -1.728 14.562 1.00 77.69 89 GLU A O 1
ATOM 689 N N . GLN A 1 90 ? -8.543 -1.686 14.718 1.00 79.94 90 GLN A N 1
ATOM 690 C CA . GLN A 1 90 ? -8.707 -3.096 15.086 1.00 79.94 90 GLN A CA 1
ATOM 691 C C . GLN A 1 90 ? -8.425 -4.049 13.922 1.00 79.94 90 GLN A C 1
ATOM 693 O O . GLN A 1 90 ? -8.252 -5.244 14.137 1.00 79.94 90 GLN A O 1
ATOM 698 N N . MET A 1 91 ? -8.412 -3.532 12.692 1.00 79.00 91 MET A N 1
ATOM 699 C CA . MET A 1 91 ? -8.137 -4.318 11.491 1.00 79.00 91 MET A CA 1
ATOM 700 C C . MET A 1 91 ? -6.650 -4.343 11.142 1.00 79.00 91 MET A C 1
ATOM 702 O O . MET A 1 91 ? -6.243 -5.128 10.282 1.00 79.00 91 MET A O 1
ATOM 706 N N . LEU A 1 92 ? -5.838 -3.478 11.756 1.00 81.81 92 LEU A N 1
ATOM 707 C CA . LEU A 1 92 ? -4.411 -3.440 11.481 1.00 81.81 92 LEU A CA 1
ATOM 708 C C . LEU A 1 92 ? -3.731 -4.696 12.034 1.00 81.81 92 LEU A C 1
ATOM 710 O O . LEU A 1 92 ? -4.071 -5.157 13.124 1.00 81.81 92 LEU A O 1
ATOM 714 N N . PRO A 1 93 ? -2.749 -5.242 11.308 1.00 78.44 93 PRO A N 1
ATOM 715 C CA . PRO A 1 93 ? -1.936 -6.317 11.830 1.00 78.44 93 PRO A CA 1
ATOM 716 C C . PRO A 1 93 ? -1.094 -5.837 13.017 1.00 78.44 93 PRO A C 1
ATOM 718 O O . PRO A 1 93 ? -0.571 -4.722 13.012 1.00 78.44 93 PRO A O 1
ATOM 721 N N . GLU A 1 94 ? -0.923 -6.713 14.012 1.00 79.94 94 GLU A N 1
ATOM 722 C CA . GLU A 1 94 ? -0.086 -6.440 15.194 1.00 79.94 94 GLU A CA 1
ATOM 723 C C . GLU A 1 94 ? 1.371 -6.127 14.818 1.00 79.94 94 GLU A C 1
ATOM 725 O O . GLU A 1 94 ? 2.040 -5.330 15.476 1.00 79.94 94 GLU A O 1
ATOM 730 N N . THR A 1 95 ? 1.859 -6.739 13.737 1.00 75.56 95 THR A N 1
ATOM 731 C CA . THR A 1 95 ? 3.167 -6.479 13.138 1.00 75.56 95 THR A CA 1
ATOM 732 C C . THR A 1 95 ? 3.012 -6.285 11.635 1.00 75.56 95 THR A C 1
ATOM 734 O O . THR A 1 95 ? 2.268 -7.010 10.974 1.00 75.56 95 THR A O 1
ATOM 737 N N . TRP A 1 96 ? 3.714 -5.300 11.072 1.00 79.00 96 TRP A N 1
ATOM 738 C CA . TRP A 1 96 ? 3.755 -5.113 9.624 1.00 79.00 96 TRP A CA 1
ATOM 739 C C . TRP A 1 96 ? 4.989 -5.818 9.076 1.00 79.00 96 TRP A C 1
ATOM 741 O O . TRP A 1 96 ? 6.077 -5.595 9.614 1.00 79.00 96 TRP A O 1
ATOM 751 N N . PRO A 1 97 ? 4.863 -6.646 8.026 1.00 75.44 97 PRO A N 1
ATOM 752 C CA . PRO A 1 97 ? 6.034 -7.232 7.396 1.00 75.44 97 PRO A CA 1
ATOM 753 C C . PRO A 1 97 ? 6.930 -6.117 6.861 1.00 75.44 97 PRO A C 1
ATOM 755 O O . PRO A 1 97 ? 6.443 -5.189 6.207 1.00 75.44 97 PRO A O 1
ATOM 758 N N . HIS A 1 98 ? 8.232 -6.218 7.124 1.00 84.25 98 HIS A N 1
ATOM 759 C CA . HIS A 1 98 ? 9.179 -5.298 6.521 1.00 84.25 98 HIS A CA 1
ATOM 760 C C . HIS A 1 98 ? 9.132 -5.443 4.995 1.00 84.25 98 HIS A C 1
ATOM 762 O O . HIS A 1 98 ? 9.083 -6.551 4.446 1.00 84.25 98 HIS A O 1
ATOM 768 N N . ALA A 1 99 ? 9.088 -4.305 4.309 1.00 85.75 99 ALA A N 1
ATOM 769 C CA . ALA A 1 99 ? 9.061 -4.266 2.863 1.00 85.75 99 ALA A CA 1
ATOM 770 C C . ALA A 1 99 ? 9.620 -2.952 2.322 1.00 85.75 99 ALA A C 1
ATOM 772 O O . ALA A 1 99 ? 9.420 -1.877 2.881 1.00 85.75 99 ALA A O 1
ATOM 773 N N . THR A 1 100 ? 10.264 -3.029 1.166 1.00 88.69 100 THR A N 1
ATOM 774 C CA . THR A 1 100 ? 10.696 -1.863 0.398 1.00 88.69 100 THR A CA 1
ATOM 775 C C . THR A 1 100 ? 9.737 -1.623 -0.762 1.00 88.69 100 THR A C 1
ATOM 777 O O . THR A 1 100 ? 9.429 -2.538 -1.521 1.00 88.69 100 THR A O 1
ATOM 780 N N . TYR A 1 101 ? 9.265 -0.391 -0.916 1.00 87.94 101 TYR A N 1
ATOM 781 C CA . TYR A 1 101 ? 8.463 0.043 -2.052 1.00 87.94 101 TYR A CA 1
ATOM 782 C C . TYR A 1 101 ? 9.334 0.787 -3.053 1.00 87.94 101 TYR A C 1
ATOM 784 O O . TYR A 1 101 ? 9.880 1.845 -2.744 1.00 87.94 101 TYR A O 1
ATOM 792 N N . ASP A 1 102 ? 9.400 0.259 -4.267 1.00 88.56 102 ASP A N 1
ATOM 793 C CA . ASP A 1 102 ? 10.047 0.881 -5.412 1.00 88.56 102 ASP A CA 1
ATOM 794 C C . ASP A 1 102 ? 8.993 1.458 -6.356 1.00 88.56 102 ASP A C 1
ATOM 796 O O . ASP A 1 102 ? 8.115 0.749 -6.860 1.00 88.56 102 ASP A O 1
ATOM 800 N N . VAL A 1 103 ? 9.085 2.761 -6.609 1.00 84.19 103 VAL A N 1
ATOM 801 C CA . VAL A 1 103 ? 8.184 3.472 -7.517 1.00 84.19 103 VAL A CA 1
ATOM 802 C C . VAL A 1 103 ? 8.828 3.609 -8.894 1.00 84.19 103 VAL A C 1
ATOM 804 O O . VAL A 1 103 ? 9.946 4.117 -9.032 1.00 84.19 103 VAL A O 1
ATOM 807 N N . TYR A 1 104 ? 8.086 3.203 -9.921 1.00 82.12 104 TYR A N 1
ATOM 808 C CA . TYR A 1 104 ? 8.453 3.288 -11.333 1.00 82.12 104 TYR A CA 1
ATOM 809 C C . TYR A 1 104 ? 7.479 4.197 -12.076 1.00 82.12 104 TYR A C 1
ATOM 811 O O . TYR A 1 104 ? 6.374 4.467 -11.611 1.00 82.12 104 TYR A O 1
ATOM 819 N N . PHE A 1 105 ? 7.877 4.678 -13.257 1.00 76.31 105 PHE A N 1
ATOM 820 C CA . PHE A 1 105 ? 7.096 5.650 -14.036 1.00 76.31 105 PHE A CA 1
ATOM 821 C C . PHE A 1 105 ? 5.628 5.234 -14.261 1.00 76.31 105 PHE A C 1
ATOM 823 O O . PHE A 1 105 ? 4.748 6.082 -14.391 1.00 76.31 105 PHE A O 1
ATOM 830 N N . ASN A 1 106 ? 5.361 3.930 -14.307 1.00 83.50 106 ASN A N 1
ATOM 831 C CA . ASN A 1 106 ? 4.044 3.351 -14.537 1.00 83.50 106 ASN A CA 1
ATOM 832 C C . ASN A 1 106 ? 3.655 2.285 -13.502 1.00 83.50 106 ASN A C 1
ATOM 834 O O . ASN A 1 106 ? 2.838 1.412 -13.809 1.00 83.50 106 ASN A O 1
ATOM 838 N N . GLY A 1 107 ? 4.228 2.317 -12.300 1.00 88.19 107 GLY A N 1
ATOM 839 C CA . GLY A 1 107 ? 3.859 1.325 -11.304 1.00 88.19 107 GLY A CA 1
ATOM 840 C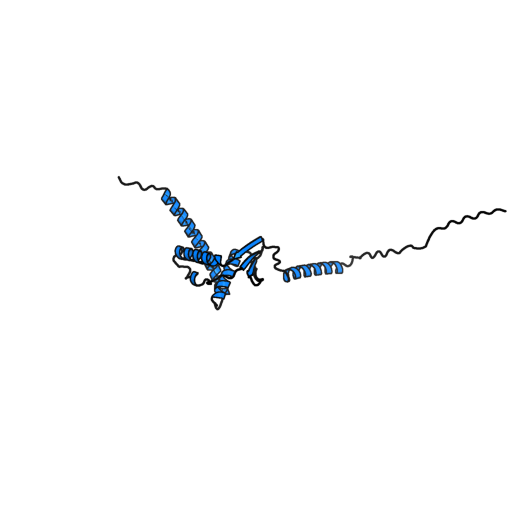 C . GLY A 1 107 ? 4.583 1.426 -9.977 1.00 88.19 107 GLY A C 1
ATOM 841 O O . GLY A 1 107 ? 5.389 2.317 -9.724 1.00 88.19 107 GLY A O 1
ATOM 842 N N . LEU A 1 108 ? 4.275 0.453 -9.135 1.00 90.69 108 LEU A N 1
ATOM 843 C CA . LEU A 1 108 ? 4.797 0.292 -7.790 1.00 90.69 108 LEU A CA 1
ATOM 844 C C . LEU A 1 108 ? 5.156 -1.177 -7.604 1.00 90.69 108 LEU A C 1
ATOM 846 O O . LEU A 1 108 ? 4.318 -2.030 -7.890 1.00 90.69 108 LEU A O 1
ATOM 850 N N . CYS A 1 109 ? 6.345 -1.482 -7.097 1.00 91.25 109 CYS A N 1
ATOM 851 C CA . CYS A 1 109 ? 6.662 -2.824 -6.623 1.00 91.25 109 CYS A CA 1
ATOM 852 C C . CYS A 1 109 ? 6.977 -2.799 -5.134 1.00 91.25 109 CYS A C 1
ATOM 854 O O . CYS A 1 109 ? 7.717 -1.943 -4.666 1.00 91.25 109 CYS A O 1
ATOM 856 N N . ARG A 1 110 ? 6.430 -3.766 -4.404 1.00 91.44 110 ARG A N 1
ATOM 857 C CA . ARG A 1 110 ? 6.796 -4.083 -3.029 1.00 91.44 110 ARG A CA 1
ATOM 858 C C . ARG A 1 110 ? 7.756 -5.266 -3.042 1.00 91.44 110 ARG A C 1
ATOM 860 O O . ARG A 1 110 ? 7.434 -6.300 -3.628 1.00 91.44 110 ARG A O 1
ATOM 867 N N . VAL A 1 111 ? 8.897 -5.117 -2.388 1.00 89.88 111 VAL A N 1
ATOM 868 C CA . VAL A 1 111 ? 9.907 -6.155 -2.176 1.00 89.88 111 VAL A CA 1
ATOM 869 C C . VAL A 1 111 ? 9.894 -6.529 -0.702 1.00 89.88 111 VAL A C 1
ATOM 871 O O . VAL A 1 111 ? 10.094 -5.664 0.146 1.00 89.88 111 VAL A O 1
ATOM 874 N N . ASN A 1 112 ? 9.641 -7.796 -0.397 1.00 86.88 112 ASN A N 1
ATOM 875 C CA . ASN A 1 112 ? 9.682 -8.312 0.971 1.00 86.88 112 ASN A CA 1
ATOM 876 C C . ASN A 1 112 ? 11.079 -8.856 1.315 1.00 86.88 112 ASN A C 1
ATOM 878 O O . ASN A 1 112 ? 11.903 -9.086 0.427 1.00 86.88 112 ASN A O 1
ATOM 882 N N . ASP A 1 113 ? 11.316 -9.139 2.597 1.00 83.94 113 ASP A N 1
ATOM 883 C CA . ASP A 1 113 ? 12.580 -9.709 3.098 1.00 83.94 113 ASP A CA 1
ATOM 884 C C . ASP A 1 113 ? 12.983 -11.031 2.442 1.00 83.94 113 ASP A C 1
ATOM 886 O O . ASP A 1 113 ? 14.164 -11.302 2.224 1.00 83.94 113 ASP A O 1
ATOM 890 N N . ASP A 1 114 ? 12.002 -11.856 2.081 1.00 85.38 114 ASP A N 1
ATOM 891 C CA . ASP A 1 114 ? 12.216 -13.121 1.375 1.00 85.38 114 ASP A CA 1
ATOM 892 C C . ASP A 1 114 ? 12.533 -12.930 -0.121 1.00 85.38 114 ASP A C 1
ATOM 894 O O . ASP A 1 114 ? 12.572 -13.895 -0.883 1.00 85.38 114 ASP A O 1
ATOM 898 N N . SER A 1 115 ? 12.773 -11.685 -0.549 1.00 80.69 115 SER A N 1
ATOM 899 C CA . SER A 1 115 ? 12.967 -11.274 -1.941 1.00 80.69 115 SER A CA 1
ATOM 900 C C . SER A 1 115 ? 11.752 -11.517 -2.842 1.00 80.69 115 SER A C 1
ATOM 902 O O . SER A 1 115 ? 11.861 -11.395 -4.064 1.00 80.69 115 SER A O 1
ATOM 904 N N . SER A 1 116 ? 10.578 -11.831 -2.282 1.00 86.94 116 SER A N 1
ATOM 905 C CA . SER A 1 116 ? 9.349 -11.867 -3.069 1.00 86.94 116 SER A CA 1
ATOM 906 C C . SER A 1 116 ? 8.969 -10.453 -3.504 1.00 86.94 116 SER A C 1
ATOM 908 O O . SER A 1 116 ? 9.050 -9.491 -2.738 1.00 86.94 116 SER A O 1
ATOM 910 N N . THR A 1 117 ? 8.577 -10.318 -4.770 1.00 89.94 117 THR A N 1
ATOM 911 C CA . THR A 1 117 ? 8.220 -9.030 -5.367 1.00 89.94 117 THR A CA 1
ATOM 912 C C . THR A 1 117 ? 6.769 -9.045 -5.824 1.00 89.94 117 THR A C 1
ATOM 914 O O . THR A 1 117 ? 6.353 -9.932 -6.571 1.00 89.94 117 THR A O 1
ATOM 917 N N . VAL A 1 118 ? 6.003 -8.041 -5.403 1.00 89.94 118 VAL A N 1
ATOM 918 C CA . VAL A 1 118 ? 4.618 -7.821 -5.832 1.00 89.94 118 VAL A CA 1
ATOM 919 C C . VAL A 1 118 ? 4.539 -6.483 -6.546 1.00 89.94 118 VAL A C 1
ATOM 921 O O . VAL A 1 118 ? 4.810 -5.453 -5.939 1.00 89.94 118 VAL A O 1
ATOM 924 N N . CYS A 1 119 ? 4.165 -6.491 -7.824 1.00 91.31 119 CYS A N 1
ATOM 925 C CA . CYS A 1 119 ? 4.118 -5.286 -8.647 1.00 91.31 119 CYS A CA 1
ATOM 926 C C . CYS A 1 119 ? 2.697 -4.940 -9.082 1.00 91.31 119 CYS A C 1
ATOM 928 O O . CYS A 1 119 ? 1.915 -5.802 -9.490 1.00 91.31 119 CYS A O 1
ATOM 930 N N . TYR A 1 120 ? 2.405 -3.647 -9.070 1.00 90.62 120 TYR A N 1
ATOM 931 C CA . TYR A 1 120 ? 1.150 -3.063 -9.499 1.00 90.62 120 TYR A CA 1
ATOM 932 C C . TYR A 1 120 ? 1.403 -2.047 -10.606 1.00 90.62 120 TYR A C 1
ATOM 934 O O . TYR A 1 120 ? 2.330 -1.242 -10.537 1.00 90.62 120 TYR A O 1
ATOM 942 N N . GLN A 1 121 ? 0.559 -2.092 -11.632 1.00 89.62 121 GLN A N 1
ATOM 943 C CA . GLN A 1 121 ? 0.615 -1.181 -12.770 1.00 89.62 121 GLN A CA 1
ATOM 944 C C . GLN A 1 121 ? -0.358 -0.023 -12.555 1.00 89.62 121 GLN A C 1
ATOM 946 O O . GLN A 1 121 ? -1.505 -0.240 -12.164 1.00 89.62 121 GLN A O 1
ATOM 951 N N . GLY A 1 122 ? 0.081 1.195 -12.856 1.00 88.38 122 GLY A N 1
ATOM 952 C CA . GLY A 1 122 ? -0.748 2.391 -12.764 1.00 88.38 122 GLY A CA 1
ATOM 953 C C . GLY A 1 122 ? 0.072 3.667 -12.627 1.00 88.38 122 GLY A C 1
ATOM 954 O O . GLY A 1 122 ? 1.254 3.640 -12.302 1.00 88.38 122 GLY A O 1
ATOM 955 N N . THR A 1 123 ? -0.566 4.804 -12.883 1.00 86.94 123 THR A N 1
ATOM 956 C CA . THR A 1 123 ? 0.076 6.125 -12.790 1.00 86.94 123 THR A CA 1
ATOM 957 C C . THR A 1 123 ? -0.238 6.849 -11.483 1.00 86.94 123 THR A C 1
ATOM 959 O O . THR A 1 123 ? 0.471 7.783 -11.122 1.00 86.94 123 THR A O 1
ATOM 962 N N . ASN A 1 124 ? -1.294 6.445 -10.769 1.00 90.31 124 ASN A N 1
ATOM 963 C CA . ASN A 1 124 ? -1.636 7.021 -9.472 1.00 90.31 124 ASN A CA 1
ATOM 964 C C . ASN A 1 124 ? -0.938 6.246 -8.346 1.00 90.31 124 ASN A C 1
ATOM 966 O O . ASN A 1 124 ? -1.486 5.284 -7.819 1.00 90.31 124 ASN A O 1
ATOM 970 N N . ILE A 1 125 ? 0.281 6.663 -7.996 1.00 86.81 125 ILE A N 1
ATOM 971 C CA . ILE A 1 125 ? 1.107 5.987 -6.983 1.00 86.81 125 ILE A CA 1
ATOM 972 C C . ILE A 1 125 ? 0.418 5.936 -5.614 1.00 86.81 125 ILE A C 1
ATOM 974 O O . ILE A 1 125 ? 0.552 4.942 -4.907 1.00 86.81 125 ILE A O 1
ATOM 978 N N . GLU A 1 126 ? -0.353 6.964 -5.257 1.00 87.88 126 GLU A N 1
ATOM 979 C CA . GLU A 1 126 ? -1.091 6.995 -3.993 1.00 87.88 126 GLU A CA 1
ATOM 980 C C . GLU A 1 126 ? -2.137 5.873 -3.926 1.00 87.88 126 GLU A C 1
ATOM 982 O O . GLU A 1 126 ? -2.157 5.119 -2.954 1.00 87.88 126 GLU A O 1
ATOM 987 N N . ASP A 1 127 ? -2.926 5.685 -4.990 1.00 92.00 127 ASP A N 1
ATOM 988 C CA . ASP A 1 127 ? -3.901 4.588 -5.076 1.00 92.00 127 ASP A CA 1
ATOM 989 C C . ASP A 1 127 ? -3.223 3.217 -5.068 1.00 92.00 127 ASP A C 1
ATOM 991 O O . ASP A 1 127 ? -3.764 2.261 -4.511 1.00 92.00 127 ASP A O 1
ATOM 995 N N . LEU A 1 128 ? -2.047 3.103 -5.697 1.00 91.50 128 LEU A N 1
ATOM 996 C CA . LEU A 1 128 ? -1.289 1.853 -5.723 1.00 91.50 128 LEU A CA 1
ATOM 997 C C . LEU A 1 128 ? -0.791 1.477 -4.324 1.00 91.50 128 LEU A C 1
ATOM 999 O O . LEU A 1 128 ? -0.946 0.325 -3.923 1.00 91.50 128 LEU A O 1
ATOM 1003 N N . ILE A 1 129 ? -0.248 2.439 -3.571 1.00 88.88 129 ILE A N 1
ATOM 1004 C CA . ILE A 1 129 ? 0.208 2.220 -2.192 1.00 88.88 129 ILE A CA 1
ATOM 1005 C C . ILE A 1 129 ? -0.987 1.909 -1.286 1.00 88.88 129 ILE A C 1
ATOM 1007 O O . ILE A 1 129 ? -0.985 0.890 -0.597 1.00 88.88 129 ILE A O 1
ATOM 1011 N N . ALA A 1 130 ? -2.033 2.742 -1.308 1.00 89.31 130 ALA A N 1
ATOM 1012 C CA . ALA A 1 130 ? -3.227 2.531 -0.490 1.00 89.31 130 ALA A CA 1
ATOM 1013 C C . ALA A 1 130 ? -3.909 1.192 -0.818 1.00 89.31 130 ALA A C 1
ATOM 1015 O O . ALA A 1 130 ? -4.362 0.478 0.075 1.00 89.31 130 ALA A O 1
ATOM 1016 N N . GLY A 1 131 ? -3.939 0.816 -2.097 1.00 92.50 131 GLY A N 1
ATOM 1017 C CA . GLY A 1 131 ? -4.482 -0.454 -2.553 1.00 92.50 131 GLY A CA 1
ATOM 1018 C C . GLY A 1 131 ? -3.682 -1.668 -2.089 1.00 92.50 131 GLY A C 1
ATOM 1019 O O . GLY A 1 131 ? -4.280 -2.671 -1.699 1.00 92.50 131 GLY A O 1
ATOM 1020 N N . ASP A 1 132 ? -2.352 -1.600 -2.113 1.00 92.00 132 ASP A N 1
ATOM 1021 C CA . ASP A 1 132 ? -1.506 -2.678 -1.595 1.00 92.00 132 ASP A CA 1
ATOM 1022 C C . ASP A 1 132 ? -1.649 -2.825 -0.072 1.00 92.00 132 ASP A C 1
ATOM 1024 O O . ASP A 1 132 ? -1.830 -3.937 0.420 1.00 92.00 132 ASP A O 1
ATOM 1028 N N . ILE A 1 133 ? -1.691 -1.712 0.668 1.00 88.38 133 ILE A N 1
ATOM 1029 C CA . ILE A 1 133 ? -1.968 -1.711 2.114 1.00 88.38 133 ILE A CA 1
ATOM 1030 C C . ILE A 1 133 ? -3.331 -2.351 2.407 1.00 88.38 133 ILE A C 1
ATOM 1032 O O . ILE A 1 133 ? -3.425 -3.253 3.239 1.00 88.38 133 ILE A O 1
ATOM 1036 N N . GLY A 1 134 ? -4.384 -1.935 1.696 1.00 89.50 134 GLY A N 1
ATOM 1037 C CA . GLY A 1 134 ? -5.723 -2.503 1.858 1.00 89.50 134 GLY A CA 1
ATOM 1038 C C . GLY A 1 134 ? -5.765 -4.007 1.563 1.00 89.50 134 GLY A C 1
ATOM 1039 O O . GLY A 1 134 ? -6.427 -4.759 2.276 1.00 89.50 134 GLY A O 1
ATOM 1040 N N . LEU A 1 135 ? -5.016 -4.476 0.558 1.00 92.25 135 LEU A N 1
ATOM 1041 C CA . LEU A 1 135 ? -4.871 -5.909 0.284 1.00 92.25 135 LEU A CA 1
ATOM 1042 C C . LEU A 1 135 ? -4.172 -6.649 1.420 1.00 92.25 135 LEU A C 1
ATOM 1044 O O . LEU A 1 135 ? -4.660 -7.705 1.816 1.00 92.25 135 LEU A O 1
ATOM 1048 N N . GLN A 1 136 ? -3.068 -6.113 1.941 1.00 89.50 136 GLN A N 1
ATOM 1049 C CA . GLN A 1 136 ? -2.329 -6.727 3.045 1.00 89.50 136 GLN A CA 1
ATOM 1050 C C . GLN A 1 136 ? -3.211 -6.856 4.296 1.00 89.50 136 GLN A C 1
ATOM 1052 O O . GLN A 1 136 ? -3.267 -7.931 4.890 1.00 89.50 136 GLN A O 1
ATOM 1057 N N . ILE A 1 137 ? -3.979 -5.813 4.635 1.00 87.50 137 ILE A N 1
ATOM 1058 C CA . ILE A 1 137 ? -4.959 -5.845 5.734 1.00 87.50 137 ILE A CA 1
ATOM 1059 C C . ILE A 1 137 ? -6.013 -6.930 5.490 1.00 87.50 137 ILE A C 1
ATOM 1061 O O . ILE A 1 137 ? -6.272 -7.757 6.365 1.00 87.50 137 ILE A O 1
ATOM 1065 N N . ALA A 1 138 ? -6.617 -6.966 4.301 1.00 90.69 138 ALA A N 1
ATOM 1066 C CA . ALA A 1 138 ? -7.651 -7.951 3.995 1.00 90.69 138 ALA A CA 1
ATOM 1067 C C . ALA A 1 138 ? -7.127 -9.394 4.016 1.00 90.69 138 ALA A C 1
ATOM 1069 O O . ALA A 1 138 ? -7.834 -10.304 4.449 1.00 90.69 138 ALA A O 1
ATOM 1070 N N . GLN A 1 139 ? -5.893 -9.604 3.553 1.00 90.50 139 GLN A N 1
ATOM 1071 C CA . GLN A 1 139 ? -5.224 -10.903 3.577 1.00 90.50 139 GLN A CA 1
ATOM 1072 C C . GLN A 1 139 ? -4.912 -11.347 5.006 1.00 90.50 139 GLN A C 1
ATOM 1074 O O . GLN A 1 139 ? -5.199 -12.493 5.348 1.00 90.50 139 GLN A O 1
ATOM 1079 N N . TYR A 1 140 ? -4.383 -10.441 5.835 1.00 88.44 140 TYR A N 1
ATOM 1080 C CA . TYR A 1 140 ? -4.117 -10.692 7.251 1.00 88.44 140 TYR A CA 1
ATOM 1081 C C . TYR A 1 140 ? -5.389 -11.102 8.004 1.00 88.44 140 TYR A C 1
ATOM 1083 O O . TYR A 1 140 ? -5.386 -12.072 8.754 1.00 88.44 140 TYR A O 1
ATOM 1091 N N . ASN A 1 141 ? -6.505 -10.424 7.731 1.00 88.25 141 ASN A N 1
ATOM 1092 C CA . ASN A 1 141 ? -7.803 -10.706 8.348 1.00 88.25 141 ASN A CA 1
ATOM 1093 C C . ASN A 1 141 ? -8.585 -11.853 7.675 1.00 88.25 141 ASN A C 1
ATOM 1095 O O . ASN A 1 141 ? -9.755 -12.062 7.991 1.00 88.25 141 ASN A O 1
ATOM 1099 N N . HIS A 1 142 ? -7.978 -12.581 6.730 1.00 92.62 142 HIS A N 1
ATOM 1100 C CA . HIS A 1 142 ? -8.602 -13.696 6.002 1.00 92.62 142 HIS A CA 1
ATOM 1101 C C . HIS A 1 142 ? -9.971 -13.364 5.380 1.00 92.62 142 HIS A C 1
ATOM 1103 O O . HIS A 1 142 ? -10.881 -14.196 5.360 1.00 92.62 142 HIS A O 1
ATOM 1109 N N . MET A 1 143 ? -10.132 -12.145 4.860 1.00 91.88 143 MET A N 1
ATOM 1110 C CA . MET A 1 143 ? -11.390 -11.712 4.255 1.00 91.88 143 MET A CA 1
ATOM 1111 C C . MET A 1 143 ? -11.711 -12.533 3.000 1.00 91.88 143 MET A C 1
ATOM 1113 O O . MET A 1 143 ? -10.837 -12.793 2.175 1.00 91.88 143 MET A O 1
ATOM 1117 N N . GLU A 1 144 ? -12.986 -12.880 2.808 1.00 94.44 144 GLU A N 1
ATOM 1118 C CA . GLU A 1 144 ? -13.442 -13.702 1.674 1.00 94.44 144 GLU A CA 1
ATOM 1119 C C . GLU A 1 144 ? -13.178 -13.032 0.313 1.00 94.44 144 GLU A C 1
ATOM 1121 O O . GLU A 1 144 ? -12.896 -13.701 -0.680 1.00 94.44 144 GLU A O 1
ATOM 1126 N N . ASN A 1 145 ? -13.217 -11.694 0.262 1.00 94.62 145 ASN A N 1
ATOM 1127 C CA . ASN A 1 145 ? -12.976 -10.932 -0.962 1.00 94.62 145 ASN A CA 1
ATOM 1128 C C . ASN A 1 145 ? -11.999 -9.759 -0.750 1.00 94.62 145 ASN A C 1
ATOM 1130 O O . ASN A 1 145 ? -12.422 -8.598 -0.689 1.00 94.62 145 ASN A O 1
ATOM 1134 N N . PRO A 1 146 ? -10.678 -10.024 -0.722 1.00 93.81 146 PRO A N 1
ATOM 1135 C CA . PRO A 1 146 ? -9.668 -8.990 -0.497 1.00 93.81 146 PRO A CA 1
ATOM 1136 C C . PRO A 1 146 ? -9.679 -7.879 -1.551 1.00 93.81 146 PRO A C 1
ATOM 1138 O O . PRO A 1 146 ? -9.394 -6.723 -1.259 1.00 93.81 146 PRO A O 1
ATOM 1141 N N . ASN A 1 147 ? -10.057 -8.201 -2.792 1.00 93.31 147 ASN A N 1
ATOM 1142 C CA . ASN A 1 147 ? -10.130 -7.215 -3.869 1.00 93.31 147 ASN A CA 1
ATOM 1143 C C . ASN A 1 147 ? -11.325 -6.264 -3.732 1.00 93.31 147 ASN A C 1
ATOM 1145 O O . ASN A 1 147 ? -11.239 -5.126 -4.196 1.00 93.31 147 ASN A O 1
ATOM 1149 N N . ALA A 1 148 ? -12.445 -6.721 -3.162 1.00 93.25 148 ALA A N 1
ATOM 1150 C CA . ALA A 1 148 ? -13.564 -5.842 -2.835 1.00 93.25 148 ALA A CA 1
ATOM 1151 C C . ALA A 1 148 ? -13.168 -4.874 -1.722 1.00 93.25 148 ALA A C 1
ATOM 1153 O O . ALA A 1 148 ? -13.274 -3.667 -1.934 1.00 93.25 148 ALA A O 1
ATOM 1154 N N . PHE A 1 149 ? -12.589 -5.398 -0.636 1.00 91.31 149 PHE A N 1
ATOM 1155 C CA . PHE A 1 149 ? -12.063 -4.576 0.450 1.00 91.31 149 PHE A CA 1
ATOM 1156 C C . PHE A 1 149 ? -11.037 -3.560 -0.054 1.00 91.31 149 PHE A C 1
ATOM 1158 O O . PHE A 1 149 ? -11.147 -2.385 0.257 1.00 91.31 149 PHE A O 1
ATOM 1165 N N . ARG A 1 150 ? -10.095 -3.960 -0.920 1.00 92.62 150 ARG A N 1
ATOM 1166 C CA . ARG A 1 150 ? -9.126 -3.038 -1.535 1.00 92.62 150 ARG A CA 1
ATOM 1167 C C . ARG A 1 150 ? -9.790 -1.815 -2.169 1.00 92.62 150 ARG A C 1
ATOM 1169 O O . ARG A 1 150 ? -9.315 -0.699 -1.995 1.00 92.62 150 ARG A O 1
ATOM 1176 N N . ARG A 1 151 ? -10.841 -2.023 -2.969 1.00 93.06 151 ARG A N 1
ATOM 1177 C CA . ARG A 1 151 ? -11.520 -0.921 -3.673 1.00 93.06 151 ARG A CA 1
ATOM 1178 C C . ARG A 1 151 ? -12.217 0.012 -2.693 1.00 93.06 151 ARG A C 1
ATOM 1180 O O . ARG A 1 151 ? -12.127 1.224 -2.852 1.00 93.06 151 ARG A O 1
ATOM 1187 N N . GLU A 1 152 ? -12.885 -0.564 -1.702 1.00 89.38 152 GLU A N 1
ATOM 1188 C CA . GLU A 1 152 ? -13.548 0.187 -0.640 1.00 89.38 152 GLU A CA 1
ATOM 1189 C C . GLU A 1 152 ? -12.535 0.977 0.192 1.00 89.38 152 GLU A C 1
ATOM 1191 O O . GLU A 1 152 ? -12.687 2.180 0.351 1.00 89.38 152 GLU A O 1
ATOM 1196 N N . PHE A 1 153 ? -11.433 0.344 0.595 1.00 87.50 153 PHE A N 1
ATOM 1197 C CA . PHE A 1 153 ? -10.341 0.973 1.330 1.00 87.50 153 PHE A CA 1
ATOM 1198 C C . PHE A 1 153 ? -9.766 2.186 0.590 1.00 87.50 153 PHE A C 1
ATOM 1200 O O . PHE A 1 153 ? -9.605 3.239 1.196 1.00 87.50 153 PHE A O 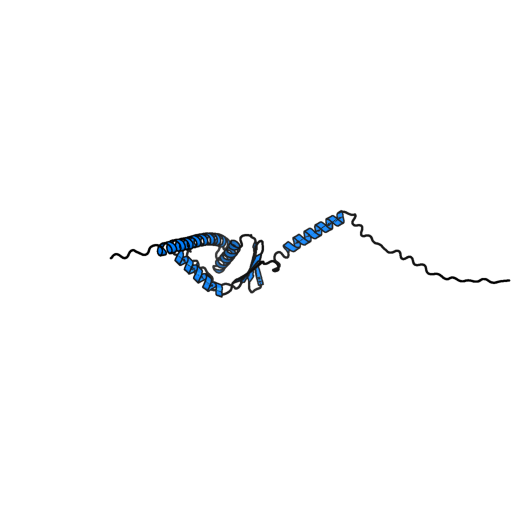1
ATOM 1207 N N . ILE A 1 154 ? -9.502 2.078 -0.720 1.00 90.31 154 ILE A N 1
ATOM 1208 C CA . ILE A 1 154 ? -9.029 3.217 -1.528 1.00 90.31 154 ILE A CA 1
ATOM 1209 C C . ILE A 1 154 ? -10.071 4.348 -1.544 1.00 90.31 154 ILE A C 1
ATOM 1211 O O . ILE A 1 154 ? -9.707 5.512 -1.389 1.00 90.31 154 ILE A O 1
ATOM 1215 N N . SER A 1 155 ? -11.360 4.026 -1.709 1.00 88.38 155 SER A N 1
ATOM 1216 C CA . SER A 1 155 ? -12.439 5.029 -1.697 1.00 88.38 155 SER A CA 1
ATOM 1217 C C . SER A 1 155 ? -12.493 5.768 -0.360 1.00 88.38 155 SER A C 1
ATOM 1219 O O . SER A 1 155 ? -12.412 6.995 -0.321 1.00 88.38 155 SER A O 1
ATOM 1221 N N . THR A 1 156 ? -12.537 5.017 0.739 1.00 82.69 156 THR A N 1
ATOM 1222 C CA . THR A 1 156 ? -12.575 5.552 2.101 1.00 82.69 156 THR A CA 1
ATOM 1223 C C . THR A 1 156 ? -11.317 6.355 2.424 1.00 82.69 156 THR A C 1
ATOM 1225 O O . THR A 1 156 ? -11.398 7.403 3.059 1.00 82.69 156 THR A O 1
ATOM 1228 N N . PHE A 1 157 ? -10.147 5.915 1.955 1.00 83.50 157 PHE A N 1
ATOM 1229 C CA . PHE A 1 157 ? -8.894 6.649 2.118 1.00 83.50 157 PHE A CA 1
ATOM 1230 C C . PHE A 1 157 ? -8.968 8.046 1.486 1.00 83.50 157 PHE A C 1
ATOM 1232 O O . PHE A 1 157 ? -8.581 9.028 2.124 1.00 83.50 157 PHE A O 1
ATOM 1239 N N . HIS A 1 158 ? -9.519 8.163 0.274 1.00 85.06 158 HIS A N 1
ATOM 1240 C CA . HIS A 1 158 ? -9.726 9.463 -0.372 1.00 85.06 158 HIS A CA 1
ATOM 1241 C C . HIS A 1 158 ? -10.720 10.338 0.383 1.00 85.06 158 HIS A C 1
ATOM 1243 O O . HIS A 1 158 ? -10.446 11.519 0.594 1.00 85.06 158 HIS A O 1
ATOM 1249 N N . GLU A 1 159 ? -11.843 9.773 0.822 1.00 83.12 159 GLU A N 1
ATOM 1250 C CA . GLU A 1 159 ? -12.851 10.497 1.604 1.00 83.12 159 GLU A CA 1
ATOM 1251 C C . GLU A 1 159 ? -12.261 11.047 2.910 1.00 83.12 159 GLU A C 1
ATOM 1253 O O . GLU A 1 159 ? -12.349 12.248 3.171 1.00 83.12 159 GLU A O 1
ATOM 1258 N N . ILE A 1 160 ? -11.563 10.204 3.677 1.00 77.50 160 ILE A N 1
ATOM 1259 C CA . ILE A 1 160 ? -10.882 10.591 4.920 1.00 77.50 160 ILE A CA 1
ATOM 1260 C C . ILE A 1 160 ? -9.832 11.669 4.654 1.00 77.50 160 ILE A C 1
ATOM 1262 O O . ILE A 1 160 ? -9.742 12.637 5.408 1.00 77.50 160 ILE A O 1
ATOM 1266 N N . LYS A 1 161 ? -9.037 11.531 3.587 1.00 81.31 161 LYS A N 1
ATOM 1267 C CA . LYS A 1 161 ? -8.025 12.527 3.219 1.00 81.31 161 LYS A CA 1
ATOM 1268 C C . LYS A 1 161 ? -8.665 13.892 2.961 1.00 81.31 161 LYS A C 1
ATOM 1270 O O . LYS A 1 161 ? -8.145 14.897 3.445 1.00 81.31 161 LYS A O 1
ATOM 1275 N N . GLN A 1 162 ? -9.789 13.939 2.247 1.00 82.69 162 GLN A N 1
ATOM 1276 C CA . GLN A 1 162 ? -10.516 15.187 1.994 1.00 82.69 162 GLN A CA 1
ATOM 1277 C C . GLN A 1 162 ? -11.132 15.766 3.275 1.00 82.69 162 GLN A C 1
ATOM 1279 O O . GLN A 1 162 ? -10.961 16.957 3.542 1.00 82.69 162 GLN A O 1
ATOM 1284 N N . GLU A 1 163 ? -11.786 14.942 4.103 1.00 78.19 163 GLU A N 1
ATOM 1285 C CA . GLU A 1 163 ? -12.329 15.384 5.396 1.00 78.19 163 GLU A CA 1
ATOM 1286 C C . GLU A 1 163 ? -11.219 15.935 6.309 1.00 78.19 163 GLU A C 1
ATOM 1288 O O . GLU A 1 163 ? -11.405 16.963 6.964 1.00 78.19 163 GLU A O 1
ATOM 1293 N N . LEU A 1 164 ? -10.040 15.304 6.315 1.00 76.50 164 LEU A N 1
ATOM 1294 C CA . LEU A 1 164 ? -8.889 15.745 7.099 1.00 76.50 164 LEU A CA 1
ATOM 1295 C C . LEU A 1 164 ? -8.340 17.088 6.606 1.00 76.50 164 LEU A C 1
ATOM 1297 O O . LEU A 1 164 ? -8.079 17.967 7.427 1.00 76.50 164 LEU A O 1
ATOM 1301 N N . ILE A 1 165 ? -8.183 17.270 5.290 1.00 80.69 165 ILE A N 1
ATOM 1302 C CA . ILE A 1 165 ? -7.754 18.550 4.702 1.00 80.69 165 ILE A CA 1
ATOM 1303 C C . ILE A 1 165 ? -8.723 19.659 5.126 1.00 80.69 165 ILE A C 1
ATOM 1305 O O . ILE A 1 165 ? -8.295 20.668 5.689 1.00 80.69 165 ILE A O 1
ATOM 1309 N N . TYR A 1 166 ? -10.028 19.427 4.976 1.00 83.00 166 TYR A N 1
ATOM 1310 C CA . TYR A 1 166 ? -11.061 20.379 5.379 1.00 83.00 166 TYR A CA 1
ATOM 1311 C C . TYR A 1 166 ? -11.038 20.688 6.889 1.00 83.00 166 TYR A C 1
ATOM 1313 O O . TYR A 1 166 ? -11.137 21.845 7.312 1.00 83.00 166 TYR A O 1
ATOM 1321 N N . ALA A 1 167 ? -10.867 19.670 7.738 1.00 75.88 167 ALA A N 1
ATOM 1322 C CA . ALA A 1 167 ? -10.784 19.840 9.188 1.00 75.88 167 ALA A CA 1
ATOM 1323 C C . ALA A 1 167 ? -9.538 20.641 9.616 1.00 75.88 167 ALA A C 1
ATOM 1325 O O . ALA A 1 167 ? -9.594 21.439 10.555 1.00 75.88 167 ALA A O 1
ATOM 1326 N N . VAL A 1 168 ? -8.409 20.454 8.929 1.00 76.31 168 VAL A N 1
ATOM 1327 C CA . VAL A 1 168 ? -7.168 21.197 9.194 1.00 76.31 168 VAL A CA 1
ATOM 1328 C C . VAL A 1 168 ? -7.292 22.652 8.740 1.00 76.31 168 VAL A C 1
ATOM 1330 O O . VAL A 1 168 ? -6.896 23.561 9.476 1.00 76.31 168 VAL A O 1
ATOM 1333 N N . GLU A 1 169 ? -7.865 22.891 7.562 1.00 83.19 169 GLU A N 1
ATOM 1334 C CA . GLU A 1 169 ? -8.085 24.238 7.027 1.00 83.19 169 GLU A CA 1
ATOM 1335 C C . GLU A 1 169 ? -9.066 25.043 7.882 1.00 83.19 169 GLU A C 1
ATOM 1337 O O . GLU A 1 169 ? -8.762 26.177 8.262 1.00 83.19 169 GLU A O 1
ATOM 1342 N N . SER A 1 170 ? -10.192 24.444 8.277 1.00 77.44 170 SER A N 1
ATOM 1343 C CA . SER A 1 170 ? -11.166 25.099 9.158 1.00 77.44 170 SER A CA 1
ATOM 1344 C C . SER A 1 170 ? -10.563 25.462 10.519 1.00 77.44 170 SER A C 1
ATOM 1346 O O . SER A 1 170 ? -10.768 26.577 10.993 1.00 77.44 170 SER A O 1
ATOM 1348 N N . ARG A 1 171 ? -9.736 24.599 11.131 1.00 70.62 171 ARG A N 1
ATOM 1349 C CA . ARG A 1 171 ? -9.030 24.947 12.381 1.00 70.62 171 ARG A CA 1
ATOM 1350 C C . ARG A 1 171 ? -8.049 26.102 12.217 1.00 70.62 171 ARG A C 1
ATOM 1352 O O . ARG A 1 171 ? -7.970 26.943 13.110 1.00 70.62 171 ARG A O 1
ATOM 1359 N N . ARG A 1 172 ? -7.298 26.156 11.111 1.00 71.62 172 ARG A N 1
ATOM 1360 C CA . ARG A 1 172 ? -6.405 27.294 10.830 1.00 71.62 172 ARG A CA 1
ATOM 1361 C C . ARG A 1 172 ? -7.188 28.595 10.708 1.00 71.62 172 ARG A C 1
ATOM 1363 O O . ARG A 1 172 ? -6.761 29.599 11.268 1.00 71.62 172 ARG A O 1
ATOM 1370 N N . PHE A 1 173 ? -8.330 28.556 10.026 1.00 62.97 173 PHE A N 1
ATOM 1371 C CA . PHE A 1 173 ? -9.196 29.717 9.865 1.00 62.97 173 PHE A CA 1
ATOM 1372 C C . PHE A 1 173 ? -9.723 30.217 11.220 1.00 62.97 173 PHE A C 1
ATOM 1374 O O . PHE A 1 173 ? -9.487 31.368 11.582 1.00 62.97 173 PHE A O 1
ATOM 1381 N N . TYR A 1 174 ? -10.297 29.330 12.040 1.00 58.28 174 TYR A N 1
ATOM 1382 C CA . TYR A 1 174 ? -10.798 29.687 13.375 1.00 58.28 174 TYR A CA 1
ATOM 1383 C C . TYR A 1 174 ? -9.700 30.170 14.336 1.00 58.28 174 TYR A C 1
ATOM 1385 O O . TYR A 1 174 ? -9.920 31.107 15.100 1.00 58.28 174 TYR A O 1
ATOM 1393 N N . SER A 1 175 ? -8.501 29.577 14.289 1.00 59.59 175 SER A N 1
ATOM 1394 C CA . SER A 1 175 ? -7.377 30.014 15.129 1.00 59.59 175 SER A CA 1
ATOM 1395 C C . SER A 1 175 ? -6.878 31.415 14.759 1.00 59.59 175 SER A C 1
ATOM 1397 O O . SER A 1 175 ? -6.364 32.115 15.629 1.00 59.59 175 SER A O 1
ATOM 1399 N N . SER A 1 176 ? -7.031 31.825 13.495 1.00 59.44 176 SER A N 1
ATOM 1400 C CA . SER A 1 176 ? -6.653 33.165 13.031 1.00 59.44 176 SER A CA 1
ATOM 1401 C C . SER A 1 176 ? -7.661 34.252 13.427 1.00 59.44 176 SER A C 1
ATOM 1403 O O . SER A 1 176 ? -7.270 35.399 13.617 1.00 59.44 176 SER A O 1
ATOM 1405 N N . GLU A 1 177 ? -8.936 33.906 13.635 1.00 52.44 177 GLU A N 1
ATOM 1406 C CA . GLU A 1 177 ? -9.961 34.855 14.098 1.00 52.44 177 GLU A CA 1
ATOM 1407 C C . GLU A 1 177 ? -9.874 35.127 15.608 1.00 52.44 177 GLU A C 1
ATOM 1409 O O . GLU A 1 177 ? -10.083 36.257 16.050 1.00 52.44 177 GLU A O 1
ATOM 1414 N N . THR A 1 178 ? -9.491 34.131 16.417 1.00 51.19 178 THR A N 1
ATOM 1415 C CA . THR A 1 178 ? -9.347 34.299 17.876 1.00 51.19 178 THR A CA 1
ATOM 1416 C C . THR A 1 178 ? -8.178 35.192 18.302 1.00 51.19 178 THR A C 1
ATOM 1418 O O . THR A 1 178 ? -8.145 35.635 19.447 1.00 51.19 178 THR A O 1
ATOM 1421 N N . GLU A 1 179 ? -7.236 35.490 17.405 1.00 53.47 179 GLU A N 1
ATOM 1422 C CA . GLU A 1 179 ? -6.099 36.380 17.686 1.00 53.47 179 GLU A CA 1
ATOM 1423 C C . GLU A 1 179 ? -6.415 37.866 17.407 1.00 53.47 179 GLU A C 1
ATOM 1425 O O . GLU A 1 179 ? -5.674 38.747 17.839 1.00 53.47 179 GLU A O 1
ATOM 1430 N N . ILE A 1 180 ? -7.530 38.170 16.725 1.00 53.94 180 ILE A N 1
ATOM 1431 C CA . ILE A 1 180 ? -7.833 39.523 16.214 1.00 53.94 180 ILE A CA 1
ATOM 1432 C C . ILE A 1 180 ? -8.809 40.307 17.113 1.00 53.94 180 ILE A C 1
ATOM 1434 O O . ILE A 1 180 ? -8.893 41.531 17.009 1.00 53.94 180 ILE A O 1
ATOM 1438 N N . CYS A 1 181 ? -9.490 39.667 18.067 1.00 54.84 181 CYS A N 1
ATOM 1439 C CA . CYS A 1 181 ? -10.378 40.367 19.001 1.00 54.84 181 CYS A CA 1
ATOM 1440 C C . CYS A 1 181 ? -9.916 40.200 20.457 1.00 54.84 181 CYS A C 1
ATOM 1442 O O . CYS A 1 181 ? -10.358 39.264 21.128 1.00 54.84 181 CYS A O 1
ATOM 1444 N N . PRO A 1 182 ? -9.073 41.103 21.002 1.00 52.22 182 PRO A N 1
ATOM 1445 C CA . PRO A 1 182 ? -8.932 41.194 22.446 1.00 52.22 182 PRO A CA 1
ATOM 1446 C C . PRO A 1 182 ? -10.300 41.563 23.022 1.00 52.22 182 PRO A C 1
ATOM 1448 O O . PRO A 1 182 ? -10.844 42.624 22.721 1.00 52.22 182 PRO A O 1
ATOM 1451 N N . ALA A 1 183 ? -10.864 40.656 23.818 1.00 56.47 183 ALA A N 1
ATOM 1452 C CA . ALA A 1 183 ? -12.104 40.885 24.538 1.00 56.47 183 ALA A CA 1
ATOM 1453 C C . ALA A 1 183 ? -12.007 42.211 25.308 1.00 56.47 183 ALA A C 1
ATOM 1455 O O . ALA A 1 183 ? -11.146 42.364 26.182 1.00 56.47 183 ALA A O 1
ATOM 1456 N N . GLU A 1 184 ? -12.875 43.170 24.970 1.00 56.41 184 GLU A N 1
ATOM 1457 C CA . GLU A 1 184 ? -13.077 44.368 25.776 1.00 56.41 184 GLU A CA 1
ATOM 1458 C C . GLU A 1 184 ? -13.432 43.917 27.189 1.00 56.41 184 GLU A C 1
ATOM 1460 O O . GLU A 1 184 ? -14.453 43.276 27.438 1.00 56.41 184 GLU A O 1
ATOM 1465 N N . ARG A 1 185 ? -12.514 44.192 28.113 1.00 55.56 185 ARG A N 1
ATOM 1466 C CA . ARG A 1 185 ? -12.665 43.875 29.524 1.00 55.56 185 ARG A CA 1
ATOM 1467 C C . ARG A 1 185 ? -13.728 44.832 30.081 1.00 55.56 185 ARG A C 1
ATOM 1469 O O . ARG A 1 185 ? -13.467 46.035 30.075 1.00 55.56 185 ARG A O 1
ATOM 1476 N N . PRO A 1 186 ? -14.900 44.355 30.538 1.00 62.59 186 PRO A N 1
ATOM 1477 C CA . PRO A 1 186 ? -15.887 45.243 31.131 1.00 62.59 186 PRO A CA 1
ATOM 1478 C C . PRO A 1 186 ? -15.323 45.806 32.442 1.00 62.59 186 PRO A C 1
ATOM 1480 O O . PRO A 1 186 ? -14.830 45.055 33.288 1.00 62.59 186 PRO A O 1
ATOM 1483 N N . SER A 1 187 ? -15.330 47.136 32.532 1.00 67.25 187 SER A N 1
ATOM 1484 C CA . SER A 1 187 ? -14.925 47.958 33.679 1.00 67.25 187 SER A CA 1
ATOM 1485 C C . SER A 1 187 ? -15.936 47.924 34.814 1.00 67.25 187 SER A C 1
ATOM 1487 O O . SER A 1 187 ? -17.141 48.018 34.485 1.00 67.25 187 SER A O 1
#

Organism: NCBI:txid1231522

Secondary structure (DSSP, 8-state):
------------------------TT-HHHHHHHHHHHHHHHHHHHHH-TT-GGG-SEEEEE-TTHHHHHHHHHHHHHHHTTTTTTTHHHHS-SSPPPEEEEEETTEEEEEETT--EEEEE-S-HHHHHHHHHHHHHHHHTT-S-HHHHHHHHHHHHHHHHHHHHHHHHHHHHHHHHTTT-------

Radius of gyration: 36.47 Å; chains: 1; bounding box: 101×63×113 Å

Foldseek 3Di:
DDDDDDDDDDDDDDPPPPPPPPPPPPPVVVVVVVVVVVVVVVVVCCVVPVDDVPAFPDKDKDAQVVLVVVLVVVVVLCVLVVNPVVPVSVLDDPGDFIWMWTDHCFWIWIAGPVRDIDIDGHRPVVLRVQLVRQLVSCVVVVPPCSNVSSVVSSVVVVVSVVVVVVSVVVVVVVVVVVVPDDPPDDD

Sequence (187 aa):
MEFGEKQGTNATTSKKQALGKSCSWSDGRIVKSLFLLIYLCSTLSNLVFPHTHLNSYVTGEVDEFLVPKLHKTINAIEALLQGKTTGLEQMLPETWPHATYDVYFNGLCRVNDDSSTVCYQGTNIEDLIAGDIGLQIAQYNHMENPNAFRREFISTFHEIKQELIYAVESRRFYSSETEICPAERPS

pLDDT: mean 72.98, std 16.01, range [35.75, 94.62]